Protein AF-A0A9P3JFX0-F1 (afdb_monomer)

pLDDT: mean 71.19, std 18.85, range [24.48, 93.88]

Foldseek 3Di:
DPQDDPDPDPVVRVVSVVV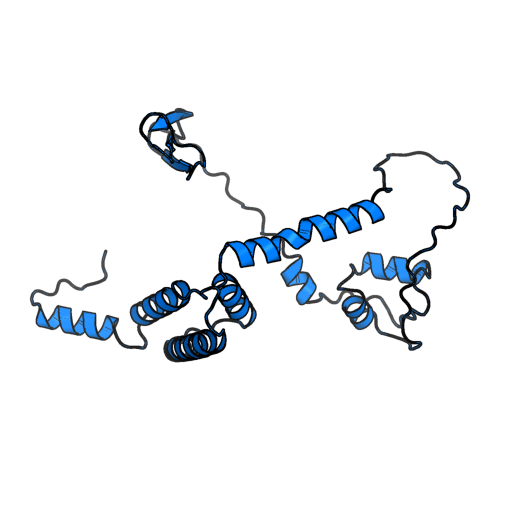CCPLLHPVVLVVLVVVLQPAADDPPDDCVVVVVVNVVSQVSNVVSVDHDDPVRSVVSSLSRYDPVVSVVVVVVCVVVVVVVCVVVVPDDDDDDDDDDDDDDDDPDPADADDQDADELVVVCVVVPNPDLVVVVVCVVVVVHHRHHYDDDRDPDDDPVCCVVVVDDPDDPDDPDQDPDWPPDKDKDKDDQAPDAPPVRDRIKIWIATRHVRDIDID

Radius of gyration: 28.67 Å; Cα contacts (8 Å, |Δi|>4): 188; chains: 1; bounding box: 58×72×71 Å

Sequence (234 aa):
MHLLPETDCGPKAWAVLKDLHAPTSVAASLMLDRELSMLRLSENEPVQPVLDKMRELYAKLAIAGITYPEQTKCLKMLSLLPEDVFRSMWHIPALIWESTKKELGAVKAGSGVQGECNAVSAAGVTVSARSGETDWETAHRRLGHVAMPLLQQLHKEEAVKGLKLSGQPNDTKCETCLLSKFTRFPFHGVAGKSKAALELVHMDLVGPFPVQGRKGERYFLTIVDDWSRLIGHA

Nearest PDB structures (foldseek):
  7nli-assembly1_B  TM=7.392E-01  e=3.424E-01  Saccharomyces cerevisiae

Mean predicted aligned error: 20.76 Å

Structure (mmCIF, N/CA/C/O backbone):
data_AF-A0A9P3JFX0-F1
#
_entry.id   AF-A0A9P3JFX0-F1
#
loop_
_atom_site.group_PDB
_atom_site.id
_atom_site.type_symbol
_atom_site.label_atom_id
_atom_site.label_alt_id
_atom_site.label_comp_id
_atom_site.label_asym_id
_atom_site.label_entity_id
_atom_site.label_seq_id
_atom_site.pdbx_PDB_ins_code
_atom_site.Cartn_x
_atom_site.Cartn_y
_atom_site.Cartn_z
_atom_site.occupancy
_atom_site.B_iso_or_equiv
_atom_site.auth_seq_id
_atom_site.auth_comp_id
_atom_site.auth_asym_id
_atom_site.auth_atom_id
_atom_site.pdbx_PDB_model_num
ATOM 1 N N . MET A 1 1 ? 22.401 -16.806 -14.602 1.00 36.22 1 MET A N 1
ATOM 2 C CA . MET A 1 1 ? 21.565 -17.914 -15.112 1.00 36.22 1 MET A CA 1
ATOM 3 C C . MET A 1 1 ? 22.315 -19.219 -14.822 1.00 36.22 1 ME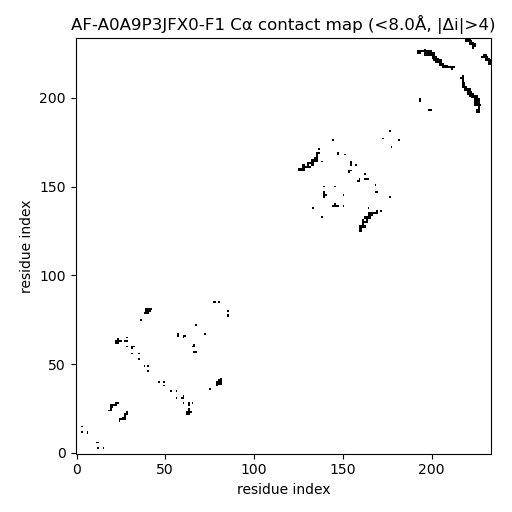T A C 1
ATOM 5 O O . MET A 1 1 ? 23.051 -19.684 -15.670 1.00 36.22 1 MET A O 1
ATOM 9 N N . HIS A 1 2 ? 22.236 -19.732 -13.587 1.00 44.25 2 HIS A N 1
ATOM 10 C CA . HIS A 1 2 ? 23.037 -20.874 -13.080 1.00 44.25 2 HIS A CA 1
ATOM 11 C C . HIS A 1 2 ? 22.155 -22.082 -12.689 1.00 44.25 2 HIS A C 1
ATOM 13 O O . HIS A 1 2 ? 22.498 -22.854 -11.804 1.00 44.25 2 HIS A O 1
ATOM 19 N N . LEU A 1 3 ? 20.972 -22.221 -13.295 1.00 48.62 3 LEU A N 1
ATOM 20 C CA . LEU A 1 3 ? 19.959 -23.187 -12.841 1.00 48.62 3 LEU A CA 1
ATOM 21 C C . LEU A 1 3 ? 20.065 -24.580 -13.476 1.00 48.62 3 LEU A C 1
ATOM 23 O O . LEU A 1 3 ? 19.304 -25.463 -13.096 1.00 48.62 3 LEU A O 1
ATOM 27 N N . LEU A 1 4 ? 20.988 -24.799 -14.413 1.00 54.19 4 LEU A N 1
ATOM 28 C CA . LEU A 1 4 ? 21.229 -26.120 -14.988 1.00 54.19 4 LEU A CA 1
ATOM 29 C C . LEU A 1 4 ? 22.708 -26.471 -14.806 1.00 54.19 4 LEU A C 1
ATOM 31 O O . LEU A 1 4 ? 23.551 -25.674 -15.224 1.00 54.19 4 LEU A O 1
ATOM 35 N N . PRO A 1 5 ? 23.044 -27.617 -14.181 1.00 55.06 5 PRO A N 1
ATOM 36 C CA . PRO A 1 5 ? 24.404 -28.127 -14.252 1.00 55.06 5 PRO A CA 1
ATOM 37 C C . PRO A 1 5 ? 24.759 -28.335 -15.727 1.00 55.06 5 PRO A C 1
ATOM 39 O O . PRO A 1 5 ? 23.899 -28.759 -16.507 1.00 55.06 5 PRO A O 1
ATOM 42 N N . GLU A 1 6 ? 25.999 -28.015 -16.105 1.00 55.78 6 GLU A N 1
ATOM 43 C CA . GLU A 1 6 ? 26.548 -28.323 -17.429 1.00 55.78 6 GLU A CA 1
ATOM 44 C C . GLU A 1 6 ? 26.356 -29.824 -17.669 1.00 55.78 6 GLU A C 1
ATOM 46 O O . GLU A 1 6 ? 27.010 -30.673 -17.066 1.00 55.78 6 GLU A O 1
ATOM 51 N N . THR A 1 7 ? 25.317 -30.161 -18.429 1.00 57.94 7 THR A N 1
ATOM 52 C CA . THR A 1 7 ? 24.880 -31.534 -18.651 1.00 57.94 7 THR A CA 1
ATOM 53 C C . THR A 1 7 ? 24.994 -31.801 -20.135 1.00 57.94 7 THR A C 1
ATOM 55 O O . THR A 1 7 ? 24.173 -31.356 -20.931 1.00 57.94 7 THR A O 1
ATOM 58 N N . ASP A 1 8 ? 26.018 -32.567 -20.500 1.00 56.56 8 ASP A N 1
ATOM 59 C CA . ASP A 1 8 ? 26.409 -32.838 -21.890 1.00 56.56 8 ASP A CA 1
ATOM 60 C C . ASP A 1 8 ? 25.420 -33.734 -22.663 1.00 56.56 8 ASP A C 1
ATOM 62 O O . ASP A 1 8 ? 25.699 -34.158 -23.784 1.00 56.56 8 ASP A O 1
ATOM 66 N N . CYS A 1 9 ? 24.253 -34.069 -22.091 1.00 61.56 9 CYS A N 1
ATOM 67 C CA . CYS A 1 9 ? 23.238 -34.846 -22.796 1.00 61.56 9 CYS A CA 1
ATOM 68 C C . CYS A 1 9 ? 21.791 -34.452 -22.451 1.00 61.56 9 CYS A C 1
ATOM 70 O O . CYS A 1 9 ? 21.386 -34.360 -21.288 1.00 61.56 9 CYS A O 1
ATOM 72 N N . GLY A 1 10 ? 20.979 -34.290 -23.503 1.00 66.25 10 GLY A N 1
ATOM 73 C CA . GLY A 1 10 ? 19.565 -33.900 -23.428 1.00 66.25 10 GLY A CA 1
ATOM 74 C C . GLY A 1 10 ? 18.683 -34.734 -22.479 1.00 66.25 10 GLY A C 1
ATOM 75 O O . GLY A 1 10 ? 17.855 -34.143 -21.787 1.00 66.25 10 GLY A O 1
ATOM 76 N N . PRO A 1 11 ? 18.859 -36.067 -22.350 1.00 72.06 11 PRO A N 1
ATOM 77 C CA . PRO A 1 11 ? 18.055 -36.869 -21.424 1.00 72.06 11 PRO A CA 1
ATOM 78 C C . PRO A 1 11 ? 18.258 -36.509 -19.944 1.00 72.06 11 PRO A C 1
ATOM 80 O O . PRO A 1 11 ? 17.301 -36.542 -19.172 1.00 72.06 11 PRO A O 1
ATOM 83 N N . LYS A 1 12 ? 19.480 -36.126 -19.538 1.00 66.25 12 LYS A N 1
ATOM 84 C CA . LYS A 1 12 ? 19.773 -35.695 -18.159 1.00 66.25 12 LYS A CA 1
ATOM 85 C C . LYS A 1 12 ? 19.199 -34.308 -17.877 1.00 66.25 12 LYS A C 1
ATOM 87 O O . LYS A 1 12 ? 18.612 -34.105 -16.818 1.00 66.25 12 LYS A O 1
ATOM 92 N N . ALA A 1 13 ? 19.288 -33.393 -18.843 1.00 64.38 13 ALA A N 1
ATOM 93 C CA . ALA A 1 13 ? 18.644 -32.085 -18.748 1.00 64.38 13 ALA A CA 1
ATOM 94 C C . ALA A 1 13 ? 17.114 -32.218 -18.625 1.00 64.38 13 ALA A C 1
ATOM 96 O O . ALA A 1 13 ? 16.499 -31.531 -17.813 1.00 64.38 13 ALA A O 1
ATOM 97 N N . TRP A 1 14 ? 16.498 -33.152 -19.360 1.00 63.53 14 TRP A N 1
ATOM 98 C CA . TRP A 1 14 ? 15.059 -33.414 -19.267 1.00 63.53 14 TRP A CA 1
ATOM 99 C C . TRP A 1 14 ? 14.636 -33.971 -17.904 1.00 63.53 14 TRP A C 1
ATOM 101 O O . TRP A 1 14 ? 13.597 -33.571 -17.389 1.00 63.53 14 TRP A O 1
ATOM 111 N N . ALA A 1 15 ? 15.443 -34.839 -17.285 1.00 67.38 15 ALA A N 1
ATOM 112 C CA . ALA A 1 15 ? 15.182 -35.333 -15.931 1.00 67.38 15 ALA A CA 1
ATOM 113 C C . ALA A 1 15 ? 15.215 -34.197 -14.891 1.00 67.38 15 ALA A C 1
ATOM 115 O O . ALA A 1 15 ? 14.272 -34.053 -14.118 1.00 67.38 15 ALA A O 1
ATOM 116 N N . VAL A 1 16 ? 16.225 -33.321 -14.953 1.00 64.75 16 VAL A N 1
ATOM 117 C CA . VAL A 1 16 ? 16.335 -32.140 -14.074 1.00 64.75 16 VAL A CA 1
ATOM 118 C C . V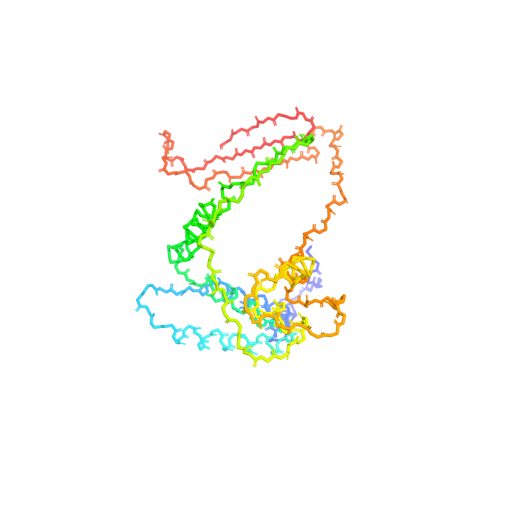AL A 1 16 ? 15.170 -31.168 -14.291 1.00 64.75 16 VAL A C 1
ATOM 120 O O . VAL A 1 16 ? 14.600 -30.652 -13.333 1.00 64.75 16 VAL A O 1
ATOM 123 N N . LEU A 1 17 ? 14.763 -30.939 -15.543 1.00 61.41 17 LEU A N 1
ATOM 124 C CA . LEU A 1 17 ? 13.604 -30.100 -15.865 1.00 61.41 17 LEU A CA 1
ATOM 125 C C . LEU A 1 17 ? 12.280 -30.708 -15.391 1.00 61.41 17 LEU A C 1
ATOM 127 O O . LEU A 1 17 ? 11.374 -29.964 -15.015 1.00 61.41 17 LEU A O 1
ATOM 131 N N . LYS A 1 18 ? 12.170 -32.039 -15.396 1.00 64.88 18 LYS A N 1
ATOM 132 C CA . LYS A 1 18 ? 11.002 -32.773 -14.901 1.00 64.88 18 LYS A CA 1
ATOM 133 C C . LYS A 1 18 ? 10.897 -32.692 -13.379 1.00 64.88 18 LYS A C 1
ATOM 135 O O . LYS A 1 18 ? 9.801 -32.462 -12.879 1.00 64.88 18 LYS A O 1
ATOM 140 N N . ASP A 1 19 ? 12.021 -32.766 -12.668 1.00 63.12 19 ASP A N 1
ATOM 141 C CA . ASP A 1 19 ? 12.085 -32.541 -11.218 1.00 63.12 19 ASP A CA 1
ATOM 142 C C . ASP A 1 19 ? 11.788 -31.073 -10.863 1.00 63.12 19 ASP A C 1
ATOM 144 O O . ASP A 1 19 ? 11.049 -30.787 -9.922 1.00 63.12 19 ASP A O 1
ATOM 148 N N . LEU A 1 20 ? 12.259 -30.125 -11.682 1.00 57.62 20 LEU A N 1
ATOM 149 C CA . LEU A 1 20 ? 11.892 -28.708 -11.586 1.00 57.62 20 LEU A CA 1
ATOM 150 C C . LEU A 1 20 ? 10.416 -28.437 -11.916 1.00 57.62 20 LEU A C 1
ATOM 152 O O . LEU A 1 20 ? 9.910 -27.400 -11.506 1.00 57.62 20 LEU A O 1
ATOM 156 N N . HIS A 1 21 ? 9.716 -29.330 -12.618 1.00 56.19 21 HIS A N 1
ATOM 157 C CA . HIS A 1 21 ? 8.271 -29.255 -12.891 1.00 56.19 21 HIS A CA 1
ATOM 158 C C . HIS A 1 21 ? 7.440 -30.187 -11.997 1.00 56.19 21 HIS A C 1
ATOM 160 O O . HIS A 1 21 ? 6.238 -30.343 -12.223 1.00 56.19 21 HIS A O 1
ATOM 166 N N . ALA A 1 22 ? 8.046 -30.802 -10.977 1.00 65.38 22 ALA A N 1
ATOM 167 C CA . ALA A 1 22 ? 7.298 -31.558 -9.987 1.00 65.38 22 ALA A CA 1
ATOM 168 C C . ALA A 1 22 ? 6.241 -30.650 -9.321 1.00 65.38 22 ALA A C 1
ATOM 170 O O . ALA A 1 22 ? 6.496 -29.464 -9.118 1.00 65.38 22 ALA A O 1
ATOM 171 N N . PRO A 1 23 ? 5.060 -31.171 -8.947 1.00 59.03 23 PRO A N 1
ATOM 172 C CA . PRO A 1 23 ? 3.954 -30.364 -8.412 1.00 59.03 23 PRO A CA 1
ATOM 173 C C . PRO A 1 23 ? 4.291 -29.604 -7.115 1.00 59.03 23 PRO A C 1
ATOM 175 O O . PRO A 1 23 ? 3.581 -28.675 -6.748 1.00 59.03 23 PRO A O 1
ATOM 178 N N . THR A 1 24 ? 5.378 -29.975 -6.437 1.00 61.50 24 THR A N 1
ATOM 179 C CA . THR A 1 24 ? 5.912 -29.324 -5.232 1.00 61.50 24 THR A CA 1
ATOM 180 C C . THR A 1 24 ? 7.039 -28.325 -5.518 1.00 61.50 24 THR A C 1
ATOM 182 O O . THR A 1 24 ? 7.624 -27.774 -4.587 1.00 61.50 24 THR A O 1
ATOM 185 N N . SER A 1 25 ? 7.391 -28.097 -6.784 1.00 68.69 25 SER A N 1
ATOM 186 C CA . SER A 1 25 ? 8.503 -27.229 -7.155 1.00 68.69 25 SER A CA 1
ATOM 187 C C . SER A 1 25 ? 8.130 -25.744 -7.116 1.00 68.69 25 SER A C 1
ATOM 189 O O . SER A 1 25 ? 6.975 -25.343 -7.286 1.00 68.69 25 SER A O 1
ATOM 191 N N . VAL A 1 26 ? 9.152 -24.895 -6.981 1.00 66.50 26 VAL A N 1
ATOM 192 C CA . VAL A 1 26 ? 9.007 -23.431 -7.059 1.00 66.50 26 VAL A CA 1
ATOM 193 C C . VAL A 1 26 ? 8.424 -22.996 -8.411 1.00 66.50 26 VAL A C 1
ATOM 195 O O . VAL A 1 26 ? 7.645 -22.048 -8.470 1.00 66.50 26 VAL A O 1
ATOM 198 N N . ALA A 1 27 ? 8.751 -23.703 -9.498 1.00 67.19 27 ALA A N 1
ATOM 199 C CA . ALA A 1 27 ? 8.217 -23.396 -10.822 1.00 67.19 27 ALA A CA 1
ATOM 200 C C . ALA A 1 27 ? 6.726 -23.750 -10.939 1.00 67.19 27 ALA A C 1
ATOM 202 O O . ALA A 1 27 ? 5.965 -22.966 -11.502 1.00 67.19 27 ALA A O 1
ATOM 203 N N . ALA A 1 28 ? 6.285 -24.878 -10.367 1.00 68.25 28 ALA A N 1
ATOM 204 C CA . ALA A 1 28 ? 4.872 -25.252 -10.330 1.00 68.25 28 ALA A CA 1
ATOM 205 C C . ALA A 1 28 ? 4.048 -24.230 -9.533 1.00 68.25 28 ALA A C 1
ATOM 207 O O . ALA A 1 28 ? 3.001 -23.782 -9.996 1.00 68.25 28 ALA A O 1
ATOM 208 N N . SER A 1 29 ? 4.569 -23.781 -8.390 1.00 72.75 29 SER A N 1
ATOM 209 C CA . SER A 1 29 ? 3.991 -22.682 -7.609 1.00 72.75 29 SER A CA 1
ATOM 210 C C . SER A 1 29 ? 3.843 -21.389 -8.426 1.00 72.75 29 SER A C 1
ATOM 212 O O . SER A 1 29 ? 2.763 -20.801 -8.467 1.00 72.75 29 SER A O 1
ATOM 214 N N . LEU A 1 30 ? 4.902 -20.969 -9.124 1.00 75.31 30 LEU A N 1
ATOM 215 C CA . LEU A 1 30 ? 4.896 -19.739 -9.914 1.00 75.31 30 LEU A CA 1
ATOM 216 C C . LEU A 1 30 ? 3.904 -19.813 -11.084 1.00 75.31 30 LEU A C 1
ATOM 218 O O . LEU A 1 30 ? 3.241 -18.827 -11.405 1.00 75.31 30 LEU A O 1
ATOM 222 N N . MET A 1 31 ? 3.762 -20.987 -11.699 1.00 76.88 31 MET A N 1
ATOM 223 C CA . MET A 1 31 ? 2.775 -21.213 -12.756 1.00 76.88 31 MET A CA 1
ATOM 224 C C . MET A 1 31 ? 1.341 -21.184 -12.215 1.00 76.88 31 MET A C 1
ATOM 226 O O . MET A 1 31 ? 0.477 -20.578 -12.847 1.00 76.88 31 MET A O 1
ATOM 230 N N . LEU A 1 32 ? 1.095 -21.755 -11.031 1.00 79.69 32 LEU A N 1
ATOM 231 C CA . LEU A 1 32 ? -0.205 -21.692 -10.355 1.00 79.69 32 LEU A CA 1
ATOM 232 C C . LEU A 1 32 ? -0.560 -20.259 -9.914 1.00 79.69 32 LEU A C 1
ATOM 234 O O . LEU A 1 32 ? -1.702 -19.840 -10.089 1.00 79.69 32 LEU A O 1
ATOM 238 N N . ASP A 1 33 ? 0.395 -19.475 -9.400 1.00 76.31 33 ASP A N 1
ATOM 239 C CA . ASP A 1 33 ? 0.166 -18.062 -9.044 1.00 76.31 33 ASP A CA 1
ATOM 240 C C . ASP A 1 33 ? -0.064 -17.187 -10.288 1.00 76.31 33 ASP A C 1
ATOM 242 O O . ASP A 1 33 ? -0.908 -16.282 -10.282 1.00 76.31 33 ASP A O 1
ATOM 246 N N . ARG A 1 34 ? 0.610 -17.497 -11.404 1.00 79.56 34 ARG A N 1
ATOM 247 C CA . ARG A 1 34 ? 0.331 -16.878 -12.705 1.00 79.56 34 ARG A CA 1
ATOM 248 C C . ARG A 1 34 ? -1.082 -17.207 -13.183 1.00 79.56 34 ARG A C 1
ATOM 250 O O . ARG A 1 34 ? -1.787 -16.298 -13.611 1.00 79.56 34 ARG A O 1
ATOM 257 N N . GLU A 1 35 ? -1.510 -18.464 -13.096 1.00 81.31 35 GLU A N 1
ATOM 258 C CA . GLU A 1 35 ? -2.866 -18.879 -13.475 1.00 81.31 35 GLU A CA 1
ATOM 259 C C . GLU A 1 35 ? -3.925 -18.176 -12.616 1.00 81.31 35 GLU A C 1
ATOM 261 O O . GLU A 1 35 ? -4.869 -17.596 -13.153 1.00 81.31 35 GLU A O 1
ATOM 266 N N . LEU A 1 36 ? -3.704 -18.107 -11.301 1.00 80.44 36 LEU A N 1
ATOM 267 C CA . LEU A 1 36 ? -4.545 -17.359 -10.366 1.00 80.44 36 LEU A CA 1
ATOM 268 C C . LEU A 1 36 ? -4.632 -15.866 -10.734 1.00 80.44 36 LEU A C 1
ATOM 270 O O . LEU A 1 36 ? -5.688 -15.255 -10.608 1.00 80.44 36 LEU A O 1
ATOM 274 N N . SER A 1 37 ? -3.529 -15.274 -11.197 1.00 74.19 37 SER A N 1
ATOM 275 C CA . SER A 1 37 ? -3.452 -13.855 -11.578 1.00 74.19 37 SER A CA 1
ATOM 276 C C . SER A 1 37 ? -4.079 -13.545 -12.938 1.00 74.19 37 SER A C 1
ATOM 278 O O . SER A 1 37 ? -4.416 -12.388 -13.196 1.00 74.19 37 SER A O 1
ATOM 280 N N . MET A 1 38 ? -4.229 -14.549 -13.804 1.00 76.25 38 MET A N 1
ATOM 281 C CA . MET A 1 38 ? -4.850 -14.421 -15.127 1.00 76.25 38 MET A CA 1
ATOM 282 C C . MET A 1 38 ? -6.362 -14.666 -15.107 1.00 76.25 38 MET A C 1
ATOM 284 O O . MET A 1 38 ? -7.028 -14.341 -16.087 1.00 76.25 38 MET A O 1
ATOM 288 N N . LEU A 1 39 ? -6.918 -15.201 -14.015 1.00 80.00 39 LEU A N 1
ATOM 289 C CA . LEU A 1 39 ? -8.367 -15.295 -13.854 1.00 80.00 39 LEU A CA 1
ATOM 290 C C . LEU A 1 39 ? -8.993 -13.896 -13.927 1.00 80.00 39 LEU A C 1
ATOM 292 O O . LEU A 1 39 ? -8.485 -12.933 -13.352 1.00 80.00 39 LEU A O 1
ATOM 296 N N . ARG A 1 40 ? -10.104 -13.779 -14.644 1.00 76.44 40 ARG A N 1
ATOM 297 C CA . ARG A 1 40 ? -10.924 -12.570 -14.723 1.00 76.44 40 ARG A CA 1
ATOM 298 C C . ARG A 1 40 ? -12.382 -12.992 -14.696 1.00 76.44 40 ARG A C 1
ATOM 300 O O . ARG A 1 40 ? -12.727 -14.015 -15.281 1.00 76.44 40 ARG A O 1
ATOM 307 N N . LEU A 1 41 ? -13.205 -12.226 -13.996 1.00 76.00 41 LEU A N 1
ATOM 308 C CA . LEU A 1 41 ? -14.654 -12.328 -14.070 1.00 76.00 41 LEU A CA 1
ATOM 309 C C . LEU A 1 41 ? -15.110 -11.520 -15.281 1.00 76.00 41 LEU A C 1
ATOM 311 O O . LEU A 1 41 ? -14.725 -10.361 -15.426 1.00 76.00 41 LEU A O 1
ATOM 315 N N . SER A 1 42 ? -15.906 -12.130 -16.152 1.00 70.06 42 SER A N 1
ATOM 316 C CA . SER A 1 42 ? -16.624 -11.392 -17.188 1.00 70.06 42 SER A CA 1
ATOM 317 C C . SER A 1 42 ? -17.949 -10.860 -16.628 1.00 70.06 42 SER A C 1
ATOM 319 O O . SER A 1 42 ? -18.495 -11.420 -15.679 1.00 70.06 42 SER A O 1
ATOM 321 N N . GLU A 1 43 ? -18.474 -9.773 -17.200 1.00 60.81 43 GLU A N 1
ATOM 322 C CA . GLU A 1 43 ? -19.688 -9.094 -16.706 1.00 60.81 43 GLU A CA 1
ATOM 323 C C . GLU A 1 43 ? -20.933 -9.999 -16.642 1.00 60.81 43 GLU A C 1
ATOM 325 O O . GLU A 1 43 ? -21.829 -9.751 -15.840 1.00 60.81 43 GLU A O 1
ATOM 330 N N . ASN A 1 44 ? -20.983 -11.058 -17.458 1.00 67.62 44 ASN A N 1
ATOM 331 C CA . ASN A 1 44 ? -22.169 -11.902 -17.636 1.00 67.62 44 ASN A CA 1
ATOM 332 C C . ASN A 1 44 ? -21.993 -13.351 -17.153 1.00 67.62 44 ASN A C 1
ATOM 334 O O . ASN A 1 44 ? -22.900 -14.166 -17.338 1.00 67.62 44 ASN A O 1
ATOM 338 N N . GLU A 1 45 ? -20.856 -13.705 -16.552 1.00 68.88 45 GLU A N 1
ATOM 339 C CA . GLU A 1 45 ? -20.651 -15.048 -16.006 1.00 68.88 45 GLU A CA 1
ATOM 340 C C . GLU A 1 45 ? -21.087 -15.142 -14.538 1.00 68.88 45 GLU A C 1
ATOM 342 O O . GLU A 1 45 ? -20.849 -14.226 -13.745 1.00 68.88 45 GLU A O 1
ATOM 347 N N . PRO A 1 46 ? -21.697 -16.270 -14.126 1.00 74.44 46 PRO A N 1
ATOM 348 C CA . PRO A 1 46 ? -21.927 -16.526 -12.715 1.00 74.44 46 PRO A CA 1
ATOM 349 C C . PRO A 1 46 ? -20.582 -16.570 -11.979 1.00 74.44 46 PRO A C 1
ATOM 351 O O . PRO A 1 46 ? -19.599 -17.118 -12.469 1.00 74.44 46 PRO A O 1
ATOM 354 N N . VAL A 1 47 ? -20.542 -16.021 -10.767 1.00 76.81 47 VAL A N 1
ATOM 355 C CA . VAL A 1 47 ? -19.306 -15.907 -9.970 1.00 76.81 47 VAL A CA 1
ATOM 356 C C . VAL A 1 47 ? -18.816 -17.275 -9.459 1.00 76.81 47 VAL A C 1
ATOM 358 O O . VAL A 1 47 ? -17.624 -17.482 -9.229 1.00 76.81 47 VAL A O 1
ATOM 361 N N . G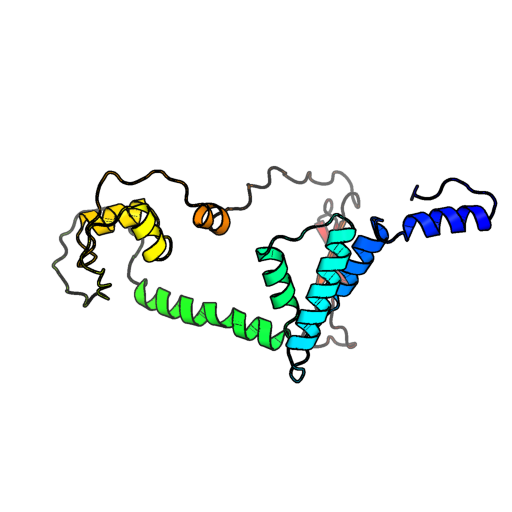LN A 1 48 ? -19.726 -18.240 -9.320 1.00 78.94 48 GLN A N 1
ATOM 362 C CA . GLN A 1 48 ? -19.470 -19.517 -8.648 1.00 78.94 48 GLN A CA 1
ATOM 363 C C . GLN A 1 48 ? -18.414 -20.415 -9.309 1.00 78.94 48 GLN A C 1
ATOM 365 O O . GLN A 1 48 ? -17.502 -20.841 -8.603 1.00 78.94 48 GLN A O 1
ATOM 370 N N . PRO A 1 49 ? -18.427 -20.626 -10.638 1.00 82.44 49 PRO A N 1
ATOM 371 C CA . PRO A 1 49 ? -17.366 -21.355 -11.335 1.00 82.44 49 PRO A CA 1
ATOM 372 C C . PRO A 1 49 ? -15.967 -20.761 -11.130 1.00 82.44 49 PRO A C 1
ATOM 374 O O . PRO A 1 49 ? -14.983 -21.494 -11.028 1.00 82.44 49 PRO A O 1
ATOM 377 N N . VAL A 1 50 ? -15.859 -19.432 -11.037 1.00 79.44 50 VAL A N 1
ATOM 378 C CA . VAL A 1 50 ? -14.574 -18.759 -10.801 1.00 79.44 50 VAL A CA 1
ATOM 379 C C . VAL A 1 50 ? -14.105 -18.979 -9.366 1.00 79.44 50 VAL A C 1
ATOM 381 O O . VAL A 1 50 ? -12.925 -19.251 -9.149 1.00 79.44 50 VAL A O 1
ATOM 384 N N . LEU A 1 51 ? -15.017 -18.942 -8.391 1.00 81.38 51 LEU A N 1
ATOM 385 C CA . LEU A 1 51 ? -14.700 -19.253 -6.994 1.00 81.38 51 LEU A CA 1
ATOM 386 C C . LEU A 1 51 ? -14.278 -20.712 -6.801 1.00 81.38 51 LEU A C 1
ATOM 388 O O . LEU A 1 51 ? -13.334 -20.976 -6.053 1.00 81.38 51 LEU A O 1
ATOM 392 N N . ASP A 1 52 ? -14.927 -21.648 -7.490 1.00 84.44 52 ASP A N 1
ATOM 393 C CA . ASP A 1 52 ? -14.555 -23.062 -7.455 1.00 84.44 52 ASP A CA 1
ATOM 394 C C . ASP A 1 52 ? -13.160 -23.274 -8.058 1.00 84.44 52 ASP A C 1
ATOM 396 O O . ASP A 1 52 ? -12.314 -23.933 -7.447 1.00 84.44 52 ASP A O 1
ATOM 400 N N . LYS A 1 53 ? -12.861 -22.610 -9.182 1.00 85.31 53 LYS A N 1
ATOM 401 C CA . LYS A 1 53 ? -11.532 -22.638 -9.807 1.00 85.31 53 LYS A CA 1
ATOM 402 C C . LYS A 1 53 ? -10.454 -21.991 -8.932 1.00 85.31 53 LYS A C 1
ATOM 404 O O . LYS A 1 53 ? -9.360 -22.535 -8.801 1.00 85.31 53 LYS A O 1
ATOM 409 N N . MET A 1 54 ? -10.750 -20.869 -8.272 1.00 83.81 54 MET A N 1
ATOM 410 C CA . MET A 1 54 ? -9.841 -20.272 -7.285 1.00 83.81 54 MET A CA 1
ATOM 411 C C . MET A 1 54 ? -9.575 -21.228 -6.120 1.00 83.81 54 MET A C 1
ATOM 413 O O . MET A 1 54 ? -8.429 -21.375 -5.698 1.00 83.81 54 MET A O 1
ATOM 417 N N . ARG A 1 55 ? -10.613 -21.887 -5.591 1.00 85.56 55 ARG A N 1
ATOM 418 C CA . ARG A 1 55 ? -10.484 -22.842 -4.482 1.00 85.56 55 ARG A CA 1
ATOM 419 C C . ARG A 1 55 ? -9.605 -24.027 -4.870 1.00 85.56 55 ARG A C 1
ATOM 421 O O . ARG A 1 55 ? -8.752 -24.424 -4.079 1.00 85.56 55 ARG A O 1
ATOM 428 N N . GLU A 1 56 ? -9.770 -24.543 -6.084 1.00 87.75 56 GLU A N 1
ATOM 429 C CA . GLU A 1 56 ? -8.932 -25.610 -6.633 1.00 87.75 56 GLU A CA 1
ATOM 430 C C . GLU A 1 56 ? -7.459 -25.180 -6.748 1.00 87.75 56 GLU A C 1
ATOM 432 O O . GLU A 1 56 ? -6.564 -25.901 -6.303 1.00 87.75 56 GLU A O 1
ATOM 437 N N . LEU A 1 57 ? -7.190 -23.982 -7.279 1.00 84.06 57 LEU A N 1
ATOM 438 C CA . LEU A 1 57 ? -5.828 -23.449 -7.397 1.00 84.06 57 LEU A CA 1
ATOM 439 C C . LEU A 1 57 ? -5.181 -23.204 -6.031 1.00 84.06 57 LEU A C 1
ATOM 441 O O . LEU A 1 57 ? -4.017 -23.551 -5.834 1.00 84.06 57 LEU A O 1
ATOM 445 N N . TYR A 1 58 ? -5.928 -22.678 -5.057 1.00 83.81 58 TYR A N 1
ATOM 446 C CA . TYR A 1 58 ? -5.427 -22.528 -3.691 1.00 83.81 58 TYR A CA 1
ATOM 447 C C . TYR A 1 58 ? -5.139 -23.874 -3.021 1.00 83.81 58 TYR A C 1
ATOM 449 O O . TYR A 1 58 ? -4.176 -23.966 -2.263 1.00 83.81 58 TYR A O 1
ATOM 457 N N . ALA A 1 59 ? -5.921 -24.920 -3.305 1.00 84.88 59 ALA A N 1
ATOM 458 C CA . ALA A 1 59 ? -5.633 -26.268 -2.821 1.00 84.88 59 ALA A CA 1
ATOM 459 C C . ALA A 1 59 ? -4.336 -26.823 -3.439 1.00 84.88 59 ALA A C 1
ATOM 461 O O . ALA A 1 59 ? -3.509 -27.386 -2.723 1.00 84.88 59 ALA A O 1
ATOM 462 N N . LYS A 1 60 ? -4.108 -26.596 -4.740 1.00 84.31 60 LYS A N 1
ATOM 463 C CA . LYS A 1 60 ? -2.858 -26.965 -5.430 1.00 84.31 60 LYS A CA 1
ATOM 464 C C . LYS A 1 60 ? -1.644 -26.210 -4.872 1.00 84.31 60 LYS A C 1
ATOM 466 O O . LYS A 1 60 ? -0.609 -26.821 -4.621 1.00 84.31 60 LYS A O 1
ATOM 471 N N . LEU A 1 61 ? -1.784 -24.912 -4.602 1.00 82.19 61 LEU A N 1
ATOM 472 C CA . LEU A 1 61 ? -0.741 -24.089 -3.974 1.00 82.19 61 LEU A CA 1
ATOM 473 C C . LEU A 1 61 ? -0.440 -24.526 -2.531 1.00 82.19 61 LEU A C 1
ATOM 475 O O . LEU A 1 61 ? 0.723 -24.554 -2.133 1.00 82.19 61 LEU A O 1
ATOM 479 N N . ALA A 1 62 ? -1.460 -24.943 -1.775 1.00 82.50 62 ALA A N 1
ATOM 480 C CA . ALA A 1 62 ? -1.283 -25.462 -0.420 1.00 82.50 62 ALA A CA 1
ATOM 481 C C . ALA A 1 62 ? -0.477 -26.773 -0.400 1.00 82.50 62 ALA A C 1
ATOM 483 O O . ALA A 1 62 ? 0.373 -26.950 0.470 1.00 82.50 62 ALA A O 1
ATOM 484 N N . ILE A 1 63 ? -0.683 -27.660 -1.383 1.00 80.25 63 ILE A N 1
ATOM 485 C CA . ILE A 1 63 ? 0.122 -28.884 -1.557 1.00 80.25 63 ILE A CA 1
ATOM 486 C C . ILE A 1 63 ? 1.581 -28.541 -1.902 1.00 80.25 63 ILE A C 1
ATOM 488 O O . ILE A 1 63 ? 2.495 -29.222 -1.444 1.00 80.25 63 ILE A O 1
ATOM 492 N N . ALA A 1 64 ? 1.813 -27.451 -2.640 1.00 75.00 64 ALA A N 1
ATOM 493 C CA . ALA A 1 64 ? 3.148 -26.918 -2.918 1.00 75.00 64 ALA A CA 1
ATOM 494 C C . ALA A 1 64 ? 3.784 -26.172 -1.720 1.00 75.00 64 ALA A C 1
ATOM 496 O O . ALA A 1 64 ? 4.856 -25.586 -1.859 1.00 75.00 64 ALA A O 1
ATOM 497 N N . GLY A 1 65 ? 3.143 -26.183 -0.544 1.00 74.62 65 GLY A N 1
ATOM 498 C CA . GLY A 1 65 ? 3.656 -25.570 0.684 1.00 74.62 65 GLY A CA 1
ATOM 499 C C . GLY A 1 65 ? 3.435 -24.059 0.785 1.00 74.62 65 GLY A C 1
ATOM 500 O O . GLY A 1 65 ? 3.999 -23.424 1.673 1.00 74.62 65 GLY A O 1
ATOM 501 N N . ILE A 1 66 ? 2.621 -23.470 -0.097 1.00 73.56 66 ILE A N 1
ATOM 502 C CA . ILE A 1 66 ? 2.350 -22.030 -0.116 1.00 73.56 66 ILE A CA 1
ATOM 503 C C . ILE A 1 66 ? 0.938 -21.771 0.377 1.00 73.56 66 ILE A C 1
ATOM 505 O O . ILE A 1 66 ? -0.054 -22.153 -0.245 1.00 73.56 66 ILE A O 1
ATOM 509 N N . THR A 1 67 ? 0.847 -21.072 1.501 1.00 77.94 67 THR A N 1
ATOM 510 C CA . THR A 1 67 ? -0.423 -20.683 2.102 1.00 77.94 67 THR A CA 1
ATOM 511 C C . THR A 1 67 ? -0.638 -19.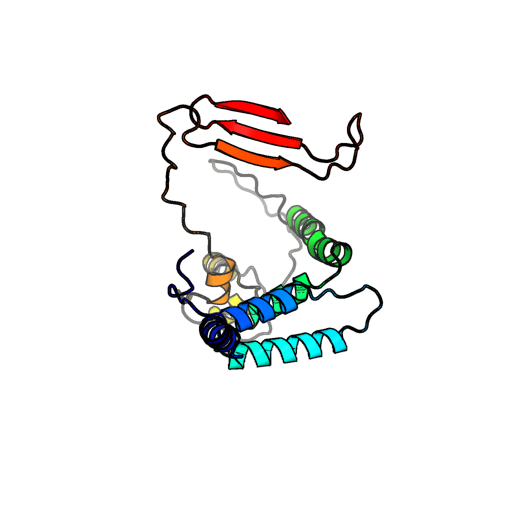180 1.964 1.00 77.94 67 THR A C 1
ATOM 513 O O . THR A 1 67 ? 0.243 -18.368 2.232 1.00 77.94 67 THR A O 1
ATOM 516 N N . TYR A 1 68 ? -1.838 -18.803 1.524 1.00 76.50 68 TYR A N 1
ATOM 517 C CA . TYR A 1 68 ? -2.243 -17.404 1.417 1.00 76.50 68 TYR A CA 1
ATOM 518 C C . TYR A 1 68 ? -3.144 -17.041 2.606 1.00 76.50 68 TYR A C 1
ATOM 520 O O . TYR A 1 68 ? -4.129 -17.758 2.840 1.00 76.50 68 TYR A O 1
ATOM 528 N N . PRO A 1 69 ? -2.863 -15.939 3.325 1.00 78.94 69 PRO A N 1
ATOM 529 C CA . PRO A 1 69 ? -3.775 -15.379 4.317 1.00 78.94 69 PRO A CA 1
ATOM 530 C C . PRO A 1 69 ? -5.140 -15.054 3.704 1.00 78.94 69 PRO A C 1
ATOM 532 O O . PRO A 1 69 ? -5.243 -14.729 2.517 1.00 78.94 69 PRO A O 1
ATOM 535 N N . GLU A 1 70 ? -6.198 -15.113 4.511 1.00 74.00 70 GLU A N 1
ATOM 536 C CA . GLU A 1 70 ? -7.573 -14.869 4.057 1.00 74.00 70 GLU A CA 1
ATOM 537 C C . GLU A 1 70 ? -7.732 -13.477 3.428 1.00 74.00 70 GLU A C 1
ATOM 539 O O . GLU A 1 70 ? -8.331 -13.336 2.363 1.00 74.00 70 GLU A O 1
ATOM 544 N N . GLN A 1 71 ? -7.072 -12.466 3.997 1.00 70.12 71 GLN A N 1
ATOM 545 C CA . GLN A 1 71 ? -7.063 -11.099 3.478 1.00 70.12 71 GLN A CA 1
ATOM 546 C C . GLN A 1 71 ? -6.473 -11.031 2.061 1.00 70.12 71 GLN A C 1
ATOM 548 O O . GLN A 1 71 ? -6.996 -10.326 1.199 1.00 70.12 71 GLN A O 1
ATOM 553 N N . THR A 1 72 ? -5.413 -11.797 1.783 1.00 71.81 72 THR A N 1
ATOM 554 C CA . THR A 1 72 ? -4.782 -11.849 0.457 1.00 71.81 72 THR A CA 1
ATOM 555 C C . THR A 1 72 ? -5.674 -12.552 -0.563 1.00 71.81 72 THR A C 1
ATOM 557 O O . THR A 1 72 ? -5.718 -12.134 -1.719 1.00 71.81 72 THR A O 1
ATOM 560 N N . LYS A 1 73 ? -6.432 -13.575 -0.146 1.00 78.19 73 LYS A N 1
ATOM 561 C CA . LYS A 1 73 ? -7.431 -14.236 -1.003 1.00 78.19 73 LYS A CA 1
ATOM 562 C C . LYS A 1 73 ? -8.554 -13.272 -1.388 1.00 78.19 73 LYS A C 1
ATOM 564 O O . LYS A 1 73 ? -8.907 -13.195 -2.562 1.00 78.19 73 LYS A O 1
ATOM 569 N N . CYS A 1 74 ? -9.042 -12.477 -0.433 1.00 74.69 74 CYS A N 1
ATOM 570 C CA . CYS A 1 74 ? -10.050 -11.442 -0.677 1.00 74.69 74 CYS A CA 1
ATOM 571 C C . CYS A 1 74 ? -9.545 -10.354 -1.634 1.00 74.69 74 CYS A C 1
ATOM 573 O O . CYS A 1 74 ? -10.242 -9.994 -2.579 1.00 74.69 74 CYS A O 1
ATOM 575 N N . LEU A 1 75 ? -8.316 -9.865 -1.443 1.00 69.12 75 LEU A N 1
ATOM 576 C CA . LEU A 1 75 ? -7.706 -8.891 -2.355 1.00 69.12 75 LEU A CA 1
ATOM 577 C C . LEU A 1 75 ? -7.535 -9.454 -3.769 1.00 69.12 75 LEU A C 1
ATOM 579 O O . LEU A 1 75 ? -7.813 -8.760 -4.747 1.00 69.12 75 LEU A O 1
ATOM 583 N N . LYS A 1 76 ? -7.128 -10.723 -3.889 1.00 74.31 76 LYS A N 1
ATOM 584 C CA . LYS A 1 76 ? -7.014 -11.384 -5.191 1.00 74.31 76 LYS A CA 1
ATOM 585 C C . LYS A 1 76 ? -8.382 -11.513 -5.860 1.00 74.31 76 LYS A C 1
ATOM 587 O O . LYS A 1 76 ? -8.481 -11.220 -7.041 1.00 74.31 76 LYS A O 1
ATOM 592 N N . MET A 1 77 ? -9.431 -11.850 -5.109 1.00 75.12 77 MET A N 1
ATOM 593 C CA . MET A 1 77 ? -10.811 -11.903 -5.602 1.00 75.12 77 MET A CA 1
ATOM 594 C C . MET A 1 77 ? -11.297 -10.540 -6.115 1.00 75.12 77 MET A C 1
ATOM 596 O O . MET A 1 77 ? -11.877 -10.468 -7.192 1.00 75.12 77 MET A O 1
ATOM 600 N N . LEU A 1 78 ? -11.000 -9.451 -5.400 1.00 71.12 78 LEU A N 1
ATOM 601 C CA . LEU A 1 78 ? -11.321 -8.094 -5.857 1.00 71.12 78 LEU A CA 1
ATOM 602 C C . LEU A 1 78 ? -10.585 -7.729 -7.154 1.00 71.12 78 LEU A C 1
ATOM 604 O O . LEU A 1 78 ? -11.165 -7.073 -8.011 1.00 71.12 78 LEU A O 1
ATOM 608 N N . SER A 1 79 ? -9.347 -8.204 -7.332 1.00 68.75 79 SER A N 1
ATOM 609 C CA . SER A 1 79 ? -8.583 -8.005 -8.574 1.00 68.75 79 SER A CA 1
ATOM 610 C C . SER A 1 79 ? -9.106 -8.799 -9.780 1.00 68.75 79 SER A C 1
ATOM 612 O O . SER A 1 79 ? -8.639 -8.578 -10.896 1.00 68.75 79 SER A O 1
ATOM 614 N N . LEU A 1 80 ? -10.057 -9.721 -9.573 1.00 70.94 80 LEU A N 1
ATOM 615 C CA . LEU A 1 80 ? -10.705 -10.464 -10.659 1.00 70.94 80 LEU A CA 1
ATOM 616 C C . LEU A 1 80 ? -11.851 -9.691 -11.309 1.00 70.94 80 LEU A C 1
ATOM 618 O O . LEU A 1 80 ? -12.268 -10.075 -12.400 1.00 70.94 80 LEU A O 1
ATOM 622 N N . LEU A 1 81 ? -12.386 -8.665 -10.641 1.00 70.44 81 LEU A N 1
ATOM 623 C CA . LEU A 1 81 ? -13.517 -7.898 -11.148 1.00 70.44 81 LEU A CA 1
ATOM 624 C C . LEU A 1 81 ? -13.128 -7.112 -12.413 1.00 70.44 81 LEU A C 1
ATOM 626 O O . LEU A 1 81 ? -11.979 -6.671 -12.522 1.00 70.44 81 LEU A O 1
ATOM 630 N N . PRO A 1 82 ? -14.079 -6.900 -13.341 1.00 72.38 82 PRO A N 1
ATOM 631 C CA . PRO A 1 82 ? -13.914 -5.952 -14.437 1.00 72.38 82 PRO A CA 1
ATOM 632 C C . PRO A 1 82 ? -13.425 -4.589 -13.924 1.00 72.38 82 PRO A C 1
ATOM 634 O O . PRO A 1 82 ? -13.827 -4.140 -12.846 1.00 72.38 82 PRO A O 1
ATOM 637 N N . GLU A 1 83 ? -12.511 -3.942 -14.652 1.00 63.50 83 GLU A N 1
ATOM 638 C CA . GLU A 1 83 ? -11.824 -2.736 -14.165 1.00 63.50 83 GLU A CA 1
ATOM 639 C C . GLU A 1 83 ? -12.787 -1.552 -13.956 1.00 63.50 83 GLU A C 1
ATOM 641 O O . GLU A 1 83 ? -12.579 -0.717 -13.078 1.00 63.50 83 GLU A O 1
ATOM 646 N N . ASP A 1 84 ? -13.879 -1.512 -14.709 1.00 62.69 84 ASP A N 1
ATOM 647 C CA . ASP A 1 84 ? -15.017 -0.603 -14.577 1.00 62.69 84 ASP A CA 1
ATOM 648 C C . ASP A 1 84 ? -15.820 -0.845 -13.282 1.00 62.69 84 ASP A C 1
ATOM 650 O O . ASP A 1 84 ? -16.115 0.104 -12.544 1.00 62.69 84 ASP A O 1
ATOM 654 N N . VAL A 1 85 ? -16.094 -2.105 -12.928 1.00 64.25 85 VAL A N 1
ATOM 655 C CA . VAL A 1 85 ? -16.754 -2.482 -11.665 1.00 64.25 85 VAL A CA 1
ATOM 656 C C . VAL A 1 85 ? -15.827 -2.217 -10.477 1.00 64.25 85 VAL A C 1
ATOM 658 O O . VAL A 1 85 ? -16.235 -1.640 -9.469 1.00 64.25 85 VAL A O 1
ATOM 661 N N . PHE A 1 86 ? -14.550 -2.571 -10.607 1.00 62.75 86 PHE A N 1
ATOM 662 C CA . PHE A 1 86 ? -13.536 -2.310 -9.590 1.00 62.75 86 PHE A CA 1
ATOM 663 C C . PHE A 1 86 ? -13.375 -0.803 -9.333 1.00 62.75 86 PHE A C 1
ATOM 665 O O . PHE A 1 86 ? -13.398 -0.369 -8.178 1.00 62.75 86 PHE A O 1
ATOM 672 N N . ARG A 1 87 ? -13.292 0.017 -10.392 1.00 58.03 87 ARG A N 1
ATOM 673 C CA . ARG A 1 87 ? -13.228 1.483 -10.279 1.00 58.03 87 ARG A CA 1
ATOM 674 C C . ARG A 1 87 ? -14.499 2.068 -9.686 1.00 58.03 87 ARG A C 1
ATOM 676 O O . ARG A 1 87 ? -14.395 2.909 -8.803 1.00 58.03 87 ARG A O 1
ATOM 683 N N . SER A 1 88 ? -15.685 1.649 -10.125 1.00 62.53 88 SER A N 1
ATOM 684 C CA . SER A 1 88 ? -16.950 2.181 -9.594 1.00 62.53 88 SER A CA 1
ATOM 685 C C . SER A 1 88 ? -17.137 1.865 -8.106 1.00 62.53 88 SER A C 1
ATOM 687 O O . SER A 1 88 ? -17.533 2.746 -7.343 1.00 62.53 88 SER A O 1
ATOM 689 N N . MET A 1 89 ? -16.736 0.671 -7.660 1.00 56.88 89 MET A N 1
ATOM 690 C CA . MET A 1 89 ? -16.721 0.293 -6.244 1.00 56.88 89 MET A CA 1
ATOM 691 C C . MET A 1 89 ? -15.748 1.153 -5.417 1.00 56.88 89 MET A C 1
ATOM 693 O O . MET A 1 89 ? -16.055 1.519 -4.283 1.00 56.88 89 MET A O 1
ATOM 697 N N . TRP A 1 90 ? -14.614 1.551 -6.003 1.00 49.31 90 TRP A N 1
ATOM 698 C CA . TRP A 1 90 ? -13.614 2.436 -5.390 1.00 49.31 90 TRP A CA 1
ATOM 699 C C . TRP A 1 90 ? -13.796 3.935 -5.683 1.00 49.31 90 TRP A C 1
ATOM 701 O O . TRP A 1 90 ? -12.990 4.732 -5.208 1.00 49.31 90 TRP A O 1
ATOM 711 N N . HIS A 1 91 ? -14.841 4.347 -6.411 1.00 47.88 91 HIS A N 1
ATOM 712 C CA . HIS A 1 91 ? -15.236 5.754 -6.601 1.00 47.88 91 HIS A CA 1
ATOM 713 C C . HIS A 1 91 ? -16.223 6.247 -5.525 1.00 47.88 91 HIS A C 1
ATOM 715 O O . HIS A 1 91 ? -16.423 7.452 -5.366 1.00 47.88 91 HIS A O 1
ATOM 721 N N . ILE A 1 92 ? -16.758 5.340 -4.704 1.00 45.84 92 ILE A N 1
ATOM 722 C CA . ILE A 1 92 ? -17.564 5.650 -3.512 1.00 45.84 92 ILE A CA 1
ATOM 723 C C . ILE A 1 92 ? -16.803 6.432 -2.399 1.00 45.84 92 ILE A C 1
ATOM 725 O O . ILE A 1 92 ? -17.454 7.198 -1.682 1.00 45.84 92 ILE A O 1
ATOM 729 N N . PRO A 1 93 ? -15.458 6.378 -2.243 1.00 46.66 93 PRO A N 1
ATOM 730 C CA . PRO A 1 93 ? -14.739 7.183 -1.260 1.00 46.66 93 PRO A CA 1
ATOM 731 C C . PRO A 1 93 ? -14.903 8.683 -1.472 1.00 46.66 93 PRO A C 1
ATOM 733 O O . PRO A 1 93 ? -14.907 9.393 -0.482 1.00 46.66 93 PRO A O 1
ATOM 736 N N . ALA A 1 94 ? -15.078 9.182 -2.702 1.00 40.44 94 ALA A N 1
ATOM 737 C CA . ALA A 1 94 ? -15.236 10.620 -2.928 1.00 40.44 94 ALA A CA 1
ATOM 738 C C . ALA A 1 94 ? -16.547 11.152 -2.325 1.00 40.44 94 ALA A C 1
ATOM 740 O O . ALA A 1 94 ? -16.526 12.167 -1.639 1.00 40.44 94 ALA A O 1
ATOM 741 N N . LEU A 1 95 ? -17.655 10.415 -2.468 1.00 39.59 95 LEU A N 1
ATOM 742 C CA . LEU A 1 95 ? -18.966 10.807 -1.932 1.00 39.59 95 LEU A CA 1
ATOM 743 C C . LEU A 1 95 ? -19.079 10.602 -0.413 1.00 39.59 95 LEU A C 1
ATOM 745 O O . LEU A 1 95 ? -19.698 11.421 0.270 1.00 39.59 95 LEU A O 1
ATOM 749 N N . ILE A 1 96 ? -18.451 9.556 0.139 1.00 43.06 96 ILE A N 1
ATOM 750 C CA . ILE A 1 96 ? -18.366 9.357 1.598 1.00 43.06 96 ILE A CA 1
ATOM 751 C C . ILE A 1 96 ? -17.418 10.395 2.225 1.00 43.06 96 ILE A C 1
ATOM 753 O O . ILE A 1 96 ? -17.732 10.962 3.274 1.00 43.06 96 ILE A O 1
ATOM 757 N N . TRP A 1 97 ? -16.295 10.703 1.567 1.00 31.94 97 TRP A N 1
ATOM 758 C CA . TRP A 1 97 ? -15.334 11.729 1.985 1.00 31.94 97 TRP A CA 1
ATOM 759 C C . TRP A 1 97 ? -15.908 13.146 1.884 1.00 31.94 97 TRP A C 1
ATOM 761 O O . TRP A 1 97 ? -15.706 13.941 2.791 1.00 31.94 97 TRP A O 1
ATOM 771 N N . GLU A 1 98 ? -16.673 13.489 0.846 1.00 35.72 98 GLU A N 1
ATOM 772 C CA . GLU A 1 98 ? -17.337 14.798 0.747 1.00 35.72 98 GLU A CA 1
ATOM 773 C C . GLU A 1 98 ? -18.491 14.954 1.732 1.00 35.72 98 GLU A C 1
ATOM 775 O O . GLU A 1 98 ? -18.646 16.034 2.299 1.00 35.72 98 GLU A O 1
ATOM 780 N N . SER A 1 99 ? -19.238 13.884 2.011 1.00 36.97 99 SER A N 1
ATOM 781 C CA . SER A 1 99 ? -20.272 13.897 3.054 1.00 36.97 99 SER A CA 1
ATOM 782 C C . SER A 1 99 ? -19.655 14.105 4.442 1.00 36.97 99 SER A C 1
ATOM 784 O O . SER A 1 99 ? -20.099 14.976 5.185 1.00 36.97 99 SER A O 1
ATOM 786 N N . THR A 1 100 ? -18.546 13.421 4.750 1.00 36.12 100 THR A N 1
ATOM 787 C CA . THR A 1 100 ? -17.796 13.625 6.005 1.00 36.12 100 THR A CA 1
ATOM 788 C C . THR A 1 100 ? -17.058 14.966 6.058 1.00 36.12 100 THR A C 1
ATOM 790 O O . THR A 1 100 ? -16.956 15.559 7.125 1.00 36.12 100 THR A O 1
ATOM 793 N N . LYS A 1 101 ? -16.601 15.523 4.930 1.00 31.98 101 LYS A N 1
ATOM 794 C CA . LYS A 1 101 ? -15.981 16.861 4.854 1.00 31.98 101 LYS A CA 1
ATOM 795 C C . LYS A 1 101 ? -17.002 17.990 5.019 1.00 31.98 101 LYS A C 1
ATOM 797 O O . LYS A 1 101 ? -16.651 19.043 5.547 1.00 31.98 101 LYS A O 1
ATOM 802 N N . LYS A 1 102 ? -18.258 17.774 4.613 1.00 40.28 102 LYS A N 1
ATOM 803 C CA . LYS A 1 102 ? -19.380 18.687 4.890 1.00 40.28 102 LYS A CA 1
ATOM 804 C C . LYS A 1 102 ? -19.763 18.680 6.373 1.00 40.28 102 LYS A C 1
ATOM 806 O O . LYS A 1 102 ? -20.156 19.720 6.887 1.00 40.28 102 LYS A O 1
ATOM 811 N N . GLU A 1 103 ? -19.580 17.550 7.058 1.00 40.22 103 GLU A N 1
ATOM 812 C CA . GLU A 1 103 ? -19.786 17.415 8.509 1.00 40.22 103 GLU A CA 1
ATOM 813 C C . GLU A 1 103 ? -18.570 17.856 9.352 1.00 40.22 103 GLU A C 1
ATOM 815 O O . GLU A 1 103 ? -18.741 18.340 10.467 1.00 40.22 103 GLU A O 1
ATOM 820 N N . LEU A 1 104 ? -17.345 17.773 8.819 1.00 37.22 104 LEU A N 1
ATOM 821 C CA . LEU A 1 104 ? -16.096 18.179 9.494 1.00 37.22 104 LEU A CA 1
ATOM 822 C C . LEU A 1 104 ? -15.614 19.595 9.123 1.00 37.22 104 LEU A C 1
ATOM 824 O O . LEU A 1 104 ? -14.604 20.078 9.642 1.00 37.22 104 LEU A O 1
ATOM 828 N N . GLY A 1 105 ? -16.323 20.281 8.227 1.00 33.56 105 GLY A N 1
ATOM 829 C CA . GLY A 1 105 ? -15.988 21.608 7.714 1.00 33.56 105 GLY A CA 1
ATOM 830 C C . GLY A 1 105 ? -16.263 22.755 8.690 1.00 33.56 105 GLY A C 1
ATOM 831 O O . GLY A 1 105 ? -16.947 23.701 8.320 1.00 33.56 105 GLY A O 1
ATOM 832 N N . ALA A 1 106 ? -15.739 22.698 9.918 1.00 35.84 106 ALA A N 1
ATOM 833 C CA . ALA A 1 106 ? -15.752 23.835 10.847 1.00 35.84 106 ALA A CA 1
ATOM 834 C C . ALA A 1 106 ? -14.602 23.857 11.875 1.00 35.84 106 ALA A C 1
ATOM 836 O O . ALA A 1 106 ? -14.690 24.590 12.855 1.00 35.84 106 ALA A O 1
ATOM 837 N N . VAL A 1 107 ? -13.499 23.128 11.675 1.00 32.34 107 VAL A N 1
ATOM 838 C CA . VAL A 1 107 ? -12.309 23.295 12.532 1.00 32.34 107 VAL A CA 1
ATOM 839 C C . VAL A 1 107 ? -11.239 24.050 11.754 1.00 32.34 107 VAL A C 1
ATOM 841 O O . VAL A 1 107 ? -10.410 23.469 11.055 1.00 32.34 107 VAL A O 1
ATO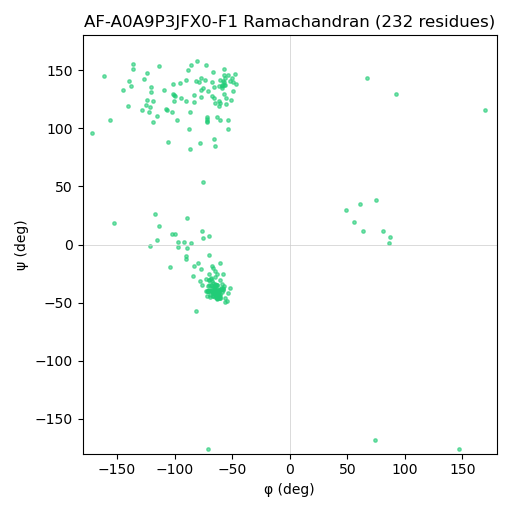M 844 N N . LYS A 1 108 ? -11.285 25.384 11.837 1.00 32.97 108 LYS A N 1
ATOM 845 C CA . LYS A 1 108 ? -10.167 26.222 11.396 1.00 32.97 108 LYS A CA 1
ATOM 846 C C . LYS A 1 108 ? -8.982 25.987 12.328 1.00 32.97 108 LYS A C 1
ATOM 848 O O . LYS A 1 108 ? -9.098 26.134 13.540 1.00 32.97 108 LYS A O 1
ATOM 853 N N . ALA A 1 109 ? -7.833 25.684 11.732 1.00 34.81 109 ALA A N 1
ATOM 854 C CA . ALA A 1 109 ? -6.543 25.859 12.375 1.00 34.81 109 ALA A CA 1
ATOM 855 C C . ALA A 1 109 ? -6.362 27.351 12.705 1.00 34.81 109 ALA A C 1
ATOM 857 O O . ALA A 1 109 ? -6.437 28.197 11.813 1.00 34.81 109 ALA A O 1
ATOM 858 N N . GLY A 1 110 ? -6.164 27.667 13.982 1.00 28.27 110 GLY A N 1
ATOM 859 C CA . GLY A 1 110 ? -5.990 29.032 14.459 1.00 28.27 110 GLY A CA 1
ATOM 860 C C . GLY A 1 110 ? -5.233 29.054 15.777 1.00 28.27 110 GLY A C 1
ATOM 861 O O . GLY A 1 110 ? -5.748 28.666 16.817 1.00 28.27 110 GLY A O 1
ATOM 862 N N . SER A 1 111 ? -3.985 29.490 15.691 1.00 30.22 111 SER A N 1
ATOM 863 C CA . SER A 1 111 ? -3.125 29.934 16.780 1.00 30.22 111 SER A CA 1
ATOM 864 C C . SER A 1 111 ? -3.810 30.943 17.708 1.00 30.22 111 SER A C 1
ATOM 866 O O . SER A 1 111 ? -4.287 31.956 17.214 1.00 30.22 111 SER A O 1
ATOM 868 N N . GLY A 1 112 ? -3.714 30.720 19.022 1.00 33.16 112 GLY A N 1
ATOM 869 C CA . GLY A 1 112 ? -3.655 31.764 20.052 1.00 33.16 112 GLY A CA 1
ATOM 870 C C . GLY A 1 112 ? -4.889 32.650 20.304 1.00 33.16 112 GLY A C 1
ATOM 871 O O . GLY A 1 112 ? -5.521 33.171 19.399 1.00 33.16 112 GLY A O 1
ATOM 872 N N . VAL A 1 113 ? -5.056 32.961 21.593 1.00 27.08 113 VAL A N 1
ATOM 873 C CA . VAL A 1 113 ? -5.828 34.071 22.187 1.00 27.08 113 VAL A CA 1
ATOM 874 C C . VAL A 1 113 ? -7.290 33.778 22.560 1.00 27.08 113 VAL A C 1
ATOM 876 O O . VAL A 1 113 ? -8.088 33.237 21.805 1.00 27.08 113 VAL A O 1
ATOM 879 N N . GLN A 1 114 ? -7.566 34.153 23.813 1.00 35.12 114 GLN A N 1
ATOM 880 C CA . GLN A 1 114 ? -8.813 34.120 24.571 1.00 35.12 114 GLN A CA 1
ATOM 881 C C . GLN A 1 114 ? -10.020 34.692 23.815 1.00 35.12 114 GLN A C 1
ATOM 883 O O . GLN A 1 114 ? -9.905 35.694 23.115 1.00 35.12 114 GLN A O 1
ATOM 888 N N . GLY A 1 115 ? -11.198 34.128 24.077 1.00 25.80 115 GLY A N 1
ATOM 889 C CA . GLY A 1 115 ? -12.475 34.729 23.707 1.00 25.80 115 GLY A CA 1
ATOM 890 C C . GLY A 1 115 ? -13.622 33.750 23.908 1.00 25.80 115 GLY A C 1
ATOM 891 O O . GLY A 1 115 ? -13.658 32.701 23.273 1.00 25.80 115 GLY A O 1
ATOM 892 N N . GLU A 1 116 ? -14.525 34.084 24.826 1.00 37.56 116 GLU A N 1
ATOM 893 C CA . GLU A 1 116 ? -15.780 33.382 25.093 1.00 37.56 116 GLU A CA 1
ATOM 894 C C . GLU A 1 116 ? -16.539 33.060 23.797 1.00 37.56 116 GLU A C 1
ATOM 896 O O . GLU A 1 116 ? -16.660 33.903 22.907 1.00 37.56 116 GLU A O 1
ATOM 901 N N . CYS A 1 117 ? -17.108 31.857 23.702 1.00 24.48 117 CYS A N 1
ATOM 902 C CA . CYS A 1 117 ? -18.106 31.554 22.684 1.00 24.48 117 CYS A CA 1
ATOM 903 C C . CYS A 1 117 ? -19.351 30.943 23.330 1.00 24.48 117 CYS A C 1
ATOM 905 O O . CYS A 1 117 ? -19.328 29.875 23.939 1.00 24.48 117 CYS A O 1
ATOM 907 N N . ASN A 1 118 ? -20.440 31.698 23.194 1.00 29.77 118 ASN A N 1
ATOM 908 C CA . ASN A 1 118 ? -21.792 31.300 23.533 1.00 29.77 118 ASN A CA 1
ATOM 909 C C . ASN A 1 118 ? -22.196 30.023 22.796 1.00 29.77 118 ASN A C 1
ATOM 911 O O . ASN A 1 118 ? -21.878 29.822 21.622 1.00 29.77 118 ASN A O 1
ATOM 915 N N . ALA A 1 119 ?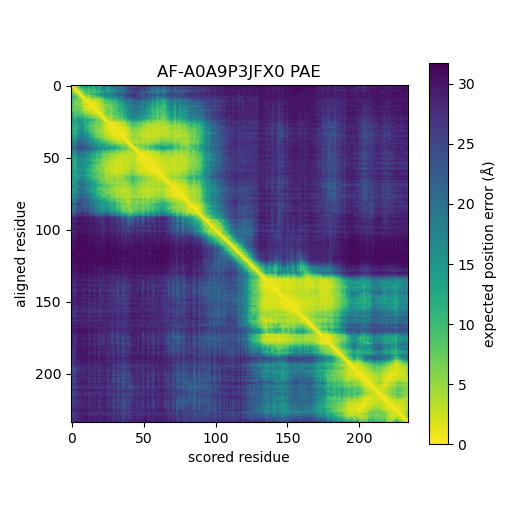 -22.962 29.208 23.515 1.00 36.50 119 ALA A N 1
ATOM 916 C CA . ALA A 1 119 ? -23.600 28.004 23.027 1.00 36.50 119 ALA A CA 1
ATOM 917 C C . ALA A 1 119 ? -24.389 28.270 21.736 1.00 36.50 119 ALA A C 1
ATOM 919 O O . ALA A 1 119 ? -25.311 29.085 21.711 1.00 36.50 119 ALA A O 1
ATOM 920 N N . VAL A 1 120 ? -24.073 27.514 20.686 1.00 29.16 120 VAL A N 1
ATOM 921 C CA . VAL A 1 120 ? -24.995 27.280 19.576 1.00 29.16 120 VAL A CA 1
ATOM 922 C C . VAL A 1 120 ? -25.191 25.777 19.475 1.00 29.16 120 VAL A C 1
ATOM 924 O O . VAL A 1 120 ? -24.262 25.015 19.213 1.00 29.16 120 VAL A O 1
ATOM 927 N N . SER A 1 121 ? -26.422 25.361 19.759 1.00 39.09 121 SER A N 1
ATOM 928 C CA . SER A 1 121 ? -26.896 23.987 19.711 1.00 39.09 121 SER A CA 1
ATOM 929 C C . SER A 1 121 ? -26.753 23.412 18.301 1.00 39.09 121 SER A C 1
ATOM 931 O O . SER A 1 121 ? -27.537 23.738 17.408 1.00 39.09 121 SER A O 1
ATOM 933 N N . ALA A 1 122 ? -25.788 22.519 18.108 1.00 34.12 122 ALA A N 1
ATOM 934 C CA . ALA A 1 122 ? -25.812 21.583 16.997 1.00 34.12 122 ALA A CA 1
ATOM 935 C C . ALA A 1 122 ? -26.694 20.398 17.407 1.00 34.12 122 ALA A C 1
ATOM 937 O O . ALA A 1 122 ? -26.443 19.753 18.427 1.00 34.12 122 ALA A O 1
ATOM 938 N N . ALA A 1 123 ? -27.741 20.116 16.632 1.00 36.50 123 ALA A N 1
ATOM 939 C CA . ALA A 1 123 ? -28.478 18.863 16.730 1.00 36.50 123 ALA A CA 1
ATOM 940 C C . ALA A 1 123 ? -27.531 17.721 16.318 1.00 36.50 123 ALA A C 1
ATOM 942 O O . ALA A 1 123 ? -27.446 17.353 15.150 1.00 36.50 123 ALA A O 1
ATOM 943 N N . GLY A 1 124 ? -26.738 17.241 17.278 1.00 37.03 124 GLY A N 1
ATOM 944 C CA . GLY A 1 124 ? -25.749 16.192 17.081 1.00 37.03 124 GLY A CA 1
ATOM 945 C C . GLY A 1 124 ? -26.415 14.854 16.784 1.00 37.03 124 GLY A C 1
ATOM 946 O O . GLY A 1 124 ? -27.417 14.490 17.407 1.00 37.03 124 GLY A O 1
ATOM 947 N N . VAL A 1 125 ? -25.834 14.107 15.846 1.00 34.06 125 VAL A N 1
ATOM 948 C CA . VAL A 1 125 ? -26.116 12.683 15.648 1.00 34.06 125 VAL A CA 1
ATOM 949 C C . VAL A 1 125 ? -25.903 11.984 16.992 1.00 34.06 125 VAL A C 1
ATOM 951 O O . VAL A 1 125 ? -24.781 11.850 17.474 1.00 34.06 125 VAL A O 1
ATOM 954 N N . THR A 1 126 ? -26.994 11.583 17.641 1.00 40.78 126 THR A N 1
ATOM 955 C CA . THR A 1 126 ? -26.934 10.889 18.928 1.00 40.78 126 THR A CA 1
ATOM 956 C C . THR A 1 126 ? -26.802 9.397 18.664 1.00 40.78 126 THR A C 1
ATOM 958 O O . THR A 1 126 ? -27.773 8.708 18.365 1.00 40.78 126 THR A O 1
ATOM 961 N N . VAL A 1 127 ? -25.578 8.880 18.758 1.00 49.53 127 VAL A N 1
ATOM 962 C CA . VAL A 1 127 ? -25.347 7.432 18.759 1.00 49.53 127 VAL A CA 1
ATOM 963 C C . VAL A 1 127 ? -25.827 6.898 20.110 1.00 49.53 127 VAL A C 1
ATOM 965 O O . VAL A 1 127 ? -25.245 7.208 21.146 1.00 49.53 127 VAL A O 1
ATOM 968 N N . SER A 1 128 ? -26.932 6.150 20.119 1.00 49.25 128 SER A N 1
ATOM 969 C CA . SER A 1 128 ? -27.486 5.558 21.340 1.00 49.25 128 SER A CA 1
ATOM 970 C C . SER A 1 128 ? -26.831 4.203 21.607 1.00 49.25 128 SER A C 1
ATOM 972 O O . SER A 1 128 ? -27.006 3.254 20.840 1.00 49.25 128 SER A O 1
ATOM 974 N N . ALA A 1 129 ? -26.066 4.104 22.694 1.00 55.59 129 ALA A N 1
ATOM 975 C CA . ALA A 1 129 ? -25.555 2.824 23.175 1.00 55.59 129 ALA A CA 1
ATOM 976 C C . ALA A 1 129 ? -26.633 2.096 24.000 1.00 55.59 129 ALA A C 1
ATOM 978 O O . ALA A 1 129 ? -27.362 2.718 24.775 1.00 55.59 129 ALA A O 1
ATOM 979 N N . ARG A 1 130 ? -26.736 0.763 23.857 1.00 55.62 130 ARG A N 1
ATOM 980 C CA . ARG A 1 130 ? -27.581 -0.062 24.741 1.00 55.62 130 ARG A CA 1
ATOM 981 C C . ARG A 1 130 ? -27.112 0.110 26.188 1.00 55.62 130 ARG A C 1
ATOM 983 O O . ARG A 1 130 ? -25.916 0.050 26.452 1.00 55.62 130 ARG A O 1
ATOM 990 N N . SER A 1 131 ? -28.060 0.294 27.106 1.00 54.25 131 SER A N 1
ATOM 991 C CA . SER A 1 131 ? -27.826 0.538 28.531 1.00 54.25 131 SER A CA 1
ATOM 992 C C . SER A 1 131 ? -27.186 -0.674 29.215 1.00 54.25 131 SER A C 1
ATOM 994 O O . SER A 1 131 ? -27.875 -1.569 29.699 1.00 54.25 131 SER A O 1
ATOM 996 N N . GLY A 1 132 ? -25.862 -0.701 29.238 1.00 65.50 132 GLY A N 1
ATOM 997 C CA . GLY A 1 132 ? -25.043 -1.657 29.967 1.00 65.50 132 GLY A CA 1
ATOM 998 C C . GLY A 1 132 ? -23.646 -1.075 30.116 1.00 65.50 132 GLY A C 1
ATOM 999 O O . GLY A 1 132 ? -23.185 -0.345 29.243 1.00 65.50 132 GLY A O 1
ATOM 1000 N N . GLU A 1 133 ? -23.004 -1.343 31.243 1.00 76.38 133 GLU A N 1
ATOM 1001 C CA . GLU A 1 133 ? -21.607 -0.984 31.453 1.00 76.38 133 GLU A CA 1
ATOM 1002 C C . GLU A 1 133 ? -20.738 -1.800 30.478 1.00 76.38 133 GLU A C 1
ATOM 1004 O O . GLU A 1 133 ? -20.896 -3.018 30.378 1.00 76.38 133 GLU A O 1
ATOM 1009 N N . THR A 1 134 ? -19.890 -1.136 29.690 1.00 83.69 134 THR A N 1
ATOM 1010 C CA . THR A 1 134 ? -19.048 -1.781 28.666 1.00 83.69 134 THR A CA 1
ATOM 1011 C C . THR A 1 134 ? -17.576 -1.470 28.882 1.00 83.69 134 THR A C 1
ATOM 1013 O O . THR A 1 134 ? -17.225 -0.378 29.315 1.00 83.69 134 THR A O 1
ATOM 1016 N N . ASP A 1 135 ? -16.704 -2.406 28.531 1.00 89.38 135 ASP A N 1
ATOM 1017 C CA . ASP A 1 135 ? -15.260 -2.209 28.558 1.00 89.38 135 ASP A CA 1
ATOM 1018 C C . ASP A 1 135 ? -14.781 -1.287 27.424 1.00 89.38 135 ASP A C 1
ATOM 1020 O O . ASP A 1 135 ? -15.394 -1.177 26.353 1.00 89.38 135 ASP A O 1
ATOM 1024 N N . TRP A 1 136 ? -13.640 -0.640 27.660 1.00 90.56 136 TRP A N 1
ATOM 1025 C CA . TRP A 1 136 ? -13.010 0.290 26.723 1.00 90.56 136 TRP A CA 1
ATOM 1026 C C . TRP A 1 136 ? -12.694 -0.342 25.363 1.00 90.56 136 TRP A C 1
ATOM 1028 O O . TRP A 1 136 ? -12.855 0.308 24.329 1.00 90.56 136 TRP A O 1
ATOM 1038 N N . GLU A 1 137 ? -12.278 -1.609 25.335 1.00 88.88 137 GLU A N 1
ATOM 1039 C CA . GLU A 1 137 ? -11.928 -2.298 24.092 1.00 88.88 137 GLU A CA 1
ATOM 1040 C C . GLU A 1 137 ? -13.167 -2.615 23.243 1.00 88.88 137 GLU A C 1
ATOM 1042 O O . GLU A 1 137 ? -13.182 -2.350 22.036 1.00 88.88 137 GLU A O 1
ATOM 1047 N N . THR A 1 138 ? -14.242 -3.106 23.857 1.00 88.62 138 THR A N 1
ATOM 1048 C CA . THR A 1 138 ? -15.518 -3.308 23.160 1.00 88.62 138 THR A CA 1
ATOM 1049 C C . THR A 1 138 ? -16.091 -1.997 22.641 1.00 88.62 138 THR A C 1
ATOM 1051 O O . THR A 1 138 ? -16.571 -1.956 21.506 1.00 88.62 138 THR A O 1
ATOM 1054 N N . ALA A 1 139 ? -16.033 -0.915 23.421 1.00 89.44 139 ALA A N 1
ATOM 1055 C CA . ALA A 1 139 ? -16.491 0.398 22.974 1.00 89.44 139 ALA A CA 1
ATOM 1056 C C . ALA A 1 139 ? -15.664 0.919 21.790 1.00 89.44 139 ALA A C 1
ATOM 1058 O O . ALA A 1 139 ? -16.235 1.354 20.791 1.00 89.44 139 ALA A O 1
ATOM 1059 N N . HIS A 1 140 ? -14.337 0.779 21.850 1.00 90.44 140 HIS A N 1
ATOM 1060 C CA . HIS A 1 140 ? -13.435 1.089 20.744 1.00 90.44 140 HIS A CA 1
ATOM 1061 C C . HIS A 1 140 ? -13.816 0.342 19.460 1.00 90.44 140 HIS A C 1
ATOM 1063 O O . HIS A 1 140 ? -13.950 0.971 18.411 1.00 90.44 140 HIS A O 1
ATOM 1069 N N . ARG A 1 141 ? -14.051 -0.976 19.529 1.00 88.69 141 ARG A N 1
ATOM 1070 C CA . ARG A 1 141 ? -14.450 -1.785 18.361 1.00 88.69 141 ARG A CA 1
ATOM 1071 C C . ARG A 1 141 ? -15.841 -1.404 17.840 1.00 88.69 141 ARG A C 1
ATOM 1073 O O . ARG A 1 141 ? -16.017 -1.240 16.637 1.00 88.69 141 ARG A O 1
ATOM 1080 N N . ARG A 1 142 ? -16.828 -1.222 18.727 1.00 88.75 142 ARG A N 1
ATOM 1081 C CA . ARG A 1 142 ? -18.219 -0.885 18.356 1.00 88.75 142 ARG A CA 1
ATOM 1082 C C . ARG A 1 142 ? -18.362 0.505 17.742 1.00 88.75 142 ARG A C 1
ATOM 1084 O O . ARG A 1 142 ? -19.214 0.690 16.882 1.00 88.75 142 ARG A O 1
ATOM 1091 N N . LEU A 1 143 ? -17.528 1.456 18.153 1.00 87.12 143 LEU A N 1
ATOM 1092 C CA . LEU A 1 143 ? -17.491 2.818 17.614 1.00 87.12 143 LEU A CA 1
ATOM 1093 C C . LEU A 1 143 ? -16.545 2.949 16.407 1.00 87.12 143 LEU A C 1
ATOM 1095 O O . LEU A 1 143 ? -16.060 4.037 16.112 1.00 87.12 143 LEU A O 1
ATOM 1099 N N . GLY A 1 144 ? -16.260 1.843 15.711 1.00 88.62 144 GLY A N 1
ATOM 1100 C CA . GLY A 1 144 ? -15.495 1.864 14.464 1.00 88.62 144 GLY A CA 1
ATOM 1101 C C . GLY A 1 144 ? -13.999 2.095 14.660 1.00 88.62 144 GLY A C 1
ATOM 1102 O O . GLY A 1 144 ? -13.376 2.796 13.869 1.00 88.62 144 GLY A O 1
ATOM 1103 N N . HIS A 1 145 ? -13.410 1.516 15.708 1.00 90.50 145 HIS A N 1
ATOM 1104 C CA . HIS A 1 145 ? -11.978 1.621 16.003 1.00 90.50 145 HIS A CA 1
ATOM 1105 C C . HIS A 1 145 ? -11.492 3.062 16.246 1.00 90.50 145 HIS A C 1
ATOM 1107 O O . HIS A 1 145 ? -10.356 3.435 15.917 1.00 90.50 145 HIS A O 1
ATOM 1113 N N . VAL A 1 146 ? -12.355 3.875 16.862 1.00 88.69 146 VAL A N 1
ATOM 1114 C CA . VAL A 1 146 ? -12.054 5.246 17.286 1.00 88.69 146 VAL A CA 1
ATOM 1115 C C . VAL A 1 146 ? -10.769 5.298 18.124 1.00 88.69 146 VAL A C 1
ATOM 1117 O O . VAL A 1 146 ? -10.498 4.406 18.925 1.00 88.69 146 VAL A O 1
ATOM 1120 N N . ALA A 1 147 ? -9.930 6.320 17.940 1.00 87.62 147 ALA A N 1
ATOM 1121 C CA . ALA A 1 147 ? -8.686 6.432 18.704 1.00 87.62 147 ALA A CA 1
ATOM 1122 C C . ALA A 1 147 ? -8.968 6.476 20.219 1.00 87.62 147 ALA A C 1
ATOM 1124 O O . ALA A 1 147 ? -9.871 7.193 20.644 1.00 87.62 147 ALA A O 1
ATOM 1125 N N . MET A 1 148 ? -8.181 5.756 21.032 1.00 89.19 148 MET A N 1
ATOM 1126 C CA . MET A 1 148 ? -8.382 5.717 22.492 1.00 89.19 148 MET A CA 1
ATOM 1127 C C . MET A 1 148 ? -8.425 7.106 23.150 1.00 89.19 148 MET A C 1
ATOM 1129 O O . MET A 1 148 ? -9.335 7.330 23.944 1.00 89.19 148 MET A O 1
ATOM 1133 N N . PRO A 1 149 ? -7.561 8.078 22.785 1.00 88.75 149 PRO A N 1
ATOM 1134 C CA . PRO A 1 149 ? -7.663 9.437 23.324 1.00 88.75 149 PRO A CA 1
ATOM 1135 C C . PRO A 1 149 ? -9.000 10.123 23.009 1.00 88.75 149 PRO A C 1
ATOM 1137 O O . PRO A 1 149 ? -9.559 10.819 23.851 1.00 88.75 149 PRO A O 1
ATOM 1140 N N . LEU A 1 150 ? -9.551 9.888 21.814 1.00 88.12 150 LEU A N 1
ATOM 1141 C CA . LEU A 1 150 ? -10.855 10.427 21.433 1.00 88.12 150 LEU A CA 1
ATOM 1142 C C . LEU A 1 150 ? -11.984 9.725 22.198 1.00 88.12 150 LEU A C 1
ATOM 1144 O O . LEU A 1 150 ? -12.898 10.388 22.671 1.00 88.12 150 LEU A O 1
ATOM 1148 N N . LEU A 1 151 ? -11.908 8.406 22.395 1.00 89.25 151 LEU A N 1
ATOM 1149 C CA . LEU A 1 151 ? -12.884 7.676 23.213 1.00 89.25 151 LEU A CA 1
ATOM 1150 C C . LEU A 1 151 ? -12.891 8.160 24.672 1.00 89.25 151 LEU A C 1
ATOM 1152 O O . LEU A 1 151 ? -13.957 8.299 25.267 1.00 89.25 151 LEU A O 1
ATOM 1156 N N . GLN A 1 152 ? -11.714 8.460 25.230 1.00 89.56 152 GLN A N 1
ATOM 1157 C CA . GLN A 1 152 ? -11.578 9.050 26.564 1.00 89.56 152 GLN A CA 1
ATOM 1158 C C . GLN A 1 152 ? -12.235 10.427 26.642 1.00 89.56 152 GLN A C 1
ATOM 1160 O O . GLN A 1 152 ? -12.960 10.705 27.596 1.00 89.56 152 GLN A O 1
ATOM 1165 N N . GLN A 1 153 ? -12.015 11.273 25.634 1.00 89.50 153 GLN A N 1
ATOM 1166 C CA . GLN A 1 153 ? -12.644 12.587 25.559 1.00 89.50 153 GLN A CA 1
ATOM 1167 C C . GLN A 1 153 ? -14.171 12.472 25.455 1.00 89.50 153 GLN A C 1
ATOM 1169 O O . GLN A 1 153 ? -14.878 13.104 26.233 1.00 89.50 153 GLN A O 1
ATOM 1174 N N . LEU A 1 154 ? -14.678 11.602 24.575 1.00 88.69 154 LEU A N 1
ATOM 1175 C CA . LEU A 1 154 ? -16.115 11.362 24.405 1.00 88.69 154 LEU A CA 1
ATOM 1176 C C . LEU A 1 154 ? -16.784 10.867 25.693 1.00 88.69 154 LEU A C 1
ATOM 1178 O O . LEU A 1 154 ? -17.915 11.252 25.983 1.00 88.69 154 LEU A O 1
ATOM 1182 N N . HIS A 1 155 ? -16.092 10.022 26.459 1.00 88.00 155 HIS A N 1
ATOM 1183 C CA . HIS A 1 155 ? -16.570 9.561 27.758 1.00 88.00 155 HIS A CA 1
ATOM 1184 C C . HIS A 1 155 ? -16.558 10.686 28.802 1.00 88.00 155 HIS A C 1
ATOM 1186 O O . HIS A 1 155 ? -17.548 10.872 29.502 1.00 88.00 155 HIS A O 1
ATOM 1192 N N . LYS A 1 156 ? -15.474 11.472 28.872 1.00 88.19 156 LYS A N 1
ATOM 1193 C CA . LYS A 1 156 ? -15.326 12.594 29.812 1.00 88.19 156 LYS A CA 1
ATOM 1194 C C . LYS A 1 156 ? -16.349 13.708 29.576 1.00 88.19 156 LYS A C 1
ATOM 1196 O O . LYS A 1 156 ? -16.822 14.309 30.532 1.00 88.19 156 LYS A O 1
ATOM 1201 N N . GLU A 1 157 ? -16.648 14.005 28.318 1.00 88.88 157 GLU A N 1
ATOM 1202 C CA . GLU A 1 157 ? -17.584 15.063 27.921 1.00 88.88 157 GLU A CA 1
ATOM 1203 C C . GLU A 1 157 ? -19.043 14.585 27.886 1.00 88.88 157 GLU A C 1
ATOM 1205 O O . GLU A 1 157 ? -19.923 15.354 27.510 1.00 88.88 157 GLU A O 1
ATOM 1210 N N . GLU A 1 158 ? -19.307 13.317 28.233 1.00 84.75 158 GLU A N 1
ATOM 1211 C CA . GLU A 1 158 ? -20.627 12.677 28.121 1.00 84.75 158 GLU A CA 1
ATOM 1212 C C . GLU A 1 158 ? -21.283 12.881 26.737 1.00 84.75 158 GLU A C 1
ATOM 1214 O O . GLU A 1 158 ? -22.507 12.898 26.587 1.00 84.75 158 GLU A O 1
ATOM 1219 N N . ALA A 1 159 ? -20.458 13.006 25.691 1.00 85.00 159 ALA A N 1
ATOM 1220 C CA . ALA A 1 159 ? -20.896 13.362 24.342 1.00 85.00 159 ALA A CA 1
ATOM 1221 C C . ALA A 1 159 ? -21.746 12.259 23.681 1.00 85.00 159 ALA A C 1
ATOM 1223 O O . ALA A 1 159 ? -22.479 12.511 22.722 1.00 85.00 159 ALA A O 1
ATOM 1224 N N . VAL A 1 160 ? -21.670 11.027 24.198 1.00 82.94 160 VAL A N 1
ATOM 1225 C CA . VAL A 1 160 ? -22.415 9.862 23.708 1.00 82.94 160 VAL A CA 1
ATOM 1226 C C . VAL A 1 160 ? -23.399 9.387 24.776 1.00 82.94 160 VAL A C 1
ATOM 1228 O O . VAL A 1 160 ? -23.020 8.821 25.803 1.00 82.94 160 VAL A O 1
ATOM 1231 N N . LYS A 1 161 ? -24.698 9.566 24.512 1.00 82.25 161 LYS A N 1
ATOM 1232 C CA . LYS A 1 161 ? -25.763 9.134 25.426 1.00 82.25 161 LYS A CA 1
ATOM 1233 C C . LYS A 1 161 ? -25.733 7.615 25.628 1.00 82.25 161 LYS A C 1
ATOM 1235 O O . LYS A 1 161 ? -25.866 6.841 24.681 1.00 82.25 161 LYS A O 1
ATOM 1240 N N . GLY A 1 162 ? -25.628 7.199 26.890 1.00 80.69 162 GLY A N 1
ATOM 1241 C CA . GLY A 1 162 ? -25.631 5.788 27.286 1.00 80.69 162 GLY A CA 1
ATOM 1242 C C . GLY A 1 162 ? -24.260 5.110 27.252 1.00 80.69 162 GLY A C 1
ATOM 1243 O O . GLY A 1 162 ? -24.179 3.928 27.580 1.00 80.69 162 GLY A O 1
ATOM 1244 N N . LEU A 1 163 ? -23.187 5.829 26.903 1.00 84.50 163 LEU A N 1
ATOM 1245 C CA . LEU A 1 163 ? -21.826 5.300 26.930 1.00 84.50 163 LEU A CA 1
ATOM 1246 C C . LEU A 1 163 ? -21.287 5.265 28.368 1.00 84.50 163 LEU A C 1
ATOM 1248 O O . LEU A 1 163 ? -20.645 6.203 28.838 1.00 84.50 163 LEU A O 1
ATOM 1252 N N . LYS A 1 164 ? -21.558 4.164 29.072 1.00 86.31 164 LYS A N 1
ATOM 1253 C CA . LYS A 1 164 ? -20.998 3.885 30.399 1.00 86.31 164 LYS A CA 1
ATOM 1254 C C . LYS A 1 164 ? -19.796 2.960 30.253 1.00 86.31 164 LYS A C 1
ATOM 1256 O O . LYS A 1 164 ? -19.965 1.782 29.939 1.00 86.31 164 LYS A O 1
ATOM 1261 N N . LEU A 1 165 ? -18.601 3.509 30.453 1.00 86.88 165 LEU A N 1
ATOM 1262 C CA . LEU A 1 165 ? -17.351 2.754 30.420 1.00 86.88 165 LEU A CA 1
ATOM 1263 C C . LEU A 1 165 ? -16.872 2.465 31.837 1.00 86.88 165 LEU A C 1
ATOM 1265 O O . LEU A 1 165 ? -16.934 3.342 32.696 1.00 86.88 165 LEU A O 1
ATOM 1269 N N . SER A 1 166 ? -16.397 1.245 32.062 1.00 82.19 166 SER A N 1
ATOM 1270 C CA . SER A 1 166 ? -15.847 0.813 33.345 1.00 82.19 166 SER A CA 1
ATOM 1271 C C . SER A 1 166 ? -14.361 0.522 33.270 1.00 82.19 166 SER A C 1
ATOM 1273 O O . SER A 1 166 ? -13.818 0.176 32.219 1.00 82.19 166 SER A O 1
ATOM 1275 N N . GLY A 1 167 ? -13.694 0.669 34.413 1.00 81.19 167 GLY A N 1
ATOM 1276 C CA . GLY A 1 167 ? -12.254 0.475 34.519 1.00 81.19 167 GLY A CA 1
ATOM 1277 C C . GLY A 1 167 ? -11.441 1.617 33.909 1.00 81.19 167 GLY A C 1
ATOM 1278 O O . GLY A 1 167 ? -11.949 2.700 33.618 1.00 81.19 167 GLY A O 1
ATOM 1279 N N . GLN A 1 168 ? -10.143 1.372 33.755 1.00 79.12 168 GLN A N 1
ATOM 1280 C CA . GLN A 1 168 ? -9.211 2.336 33.180 1.00 79.12 168 GLN A CA 1
ATOM 1281 C C . GLN A 1 168 ? -9.160 2.189 31.655 1.00 79.12 168 GLN A C 1
ATOM 1283 O O . GLN A 1 168 ? -9.336 1.078 31.150 1.00 79.12 168 GLN A O 1
ATOM 1288 N N . PRO A 1 169 ? -8.893 3.278 30.916 1.00 79.06 169 PRO A N 1
ATOM 1289 C CA . PRO A 1 169 ? -8.623 3.183 29.494 1.00 79.06 169 PRO A CA 1
ATOM 1290 C C . PRO A 1 169 ? -7.475 2.209 29.240 1.00 79.06 169 PRO A C 1
ATOM 1292 O O . PRO A 1 169 ? -6.393 2.348 29.809 1.00 79.06 169 PRO A O 1
ATOM 1295 N N . ASN A 1 170 ? -7.716 1.219 28.388 1.00 72.19 170 ASN A N 1
ATOM 1296 C CA . ASN A 1 170 ? -6.692 0.242 28.061 1.00 72.19 170 ASN A CA 1
ATOM 1297 C C . ASN A 1 170 ? -5.673 0.833 27.073 1.00 72.19 170 ASN A C 1
ATOM 1299 O O . ASN A 1 170 ? -6.046 1.319 26.006 1.00 72.19 170 ASN A O 1
ATOM 1303 N N . ASP A 1 171 ? -4.383 0.642 27.362 1.00 68.25 171 ASP A N 1
ATOM 1304 C CA . ASP A 1 171 ? -3.273 0.801 26.401 1.00 68.25 171 ASP A CA 1
ATOM 1305 C C . ASP A 1 171 ? -3.164 -0.389 25.422 1.00 68.25 171 ASP A C 1
ATOM 1307 O O . ASP A 1 171 ? -2.176 -0.557 24.699 1.00 68.25 171 ASP A O 1
ATOM 1311 N N . THR A 1 172 ? -4.175 -1.261 25.392 1.00 68.56 172 THR A N 1
ATOM 1312 C CA . THR A 1 172 ? -4.192 -2.455 24.548 1.00 68.56 172 THR A CA 1
ATOM 1313 C C . THR A 1 172 ? -4.132 -2.062 23.080 1.00 68.56 172 THR A C 1
ATOM 1315 O O . THR A 1 172 ? -5.021 -1.391 22.547 1.00 68.56 172 THR A O 1
ATOM 1318 N N . LYS A 1 173 ? -3.082 -2.522 22.402 1.00 80.12 173 LYS A N 1
ATOM 1319 C CA . LYS A 1 173 ? -2.918 -2.330 20.966 1.00 80.12 173 LYS A CA 1
ATOM 1320 C C . LYS A 1 173 ? -3.921 -3.214 20.226 1.00 80.12 173 LYS A C 1
ATOM 1322 O O . LYS A 1 173 ? -3.737 -4.423 20.139 1.00 80.12 173 LYS A O 1
ATOM 1327 N N . CYS A 1 174 ? -4.972 -2.608 19.680 1.00 88.12 174 CYS A N 1
ATOM 1328 C CA . CYS A 1 174 ? -5.906 -3.311 18.807 1.00 88.12 174 CYS A CA 1
ATOM 1329 C C . CYS A 1 174 ? -5.191 -3.750 17.517 1.00 88.12 174 CYS A C 1
ATOM 1331 O O . CYS A 1 174 ? -4.688 -2.908 16.771 1.00 88.12 174 CYS A O 1
ATOM 1333 N N . GLU A 1 175 ? -5.178 -5.053 17.234 1.00 88.94 175 GLU A N 1
ATO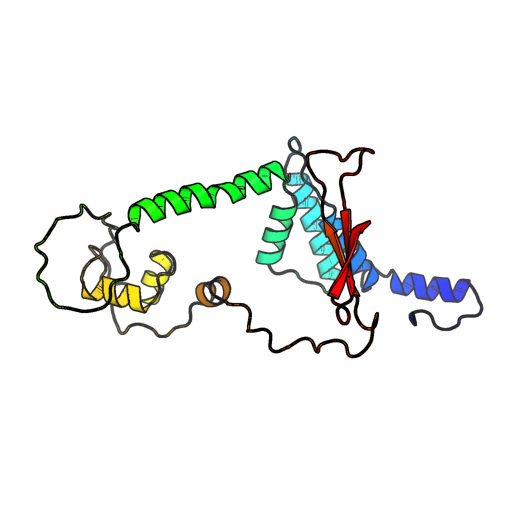M 1334 C CA . GLU A 1 175 ? -4.534 -5.635 16.048 1.00 88.94 175 GLU A CA 1
ATOM 1335 C C . GLU A 1 175 ? -5.058 -5.019 14.742 1.00 88.94 175 GLU A C 1
ATOM 1337 O O . GLU A 1 175 ? -4.279 -4.584 13.896 1.00 88.94 175 GLU A O 1
ATOM 1342 N N . THR A 1 176 ? -6.379 -4.874 14.611 1.00 87.00 176 THR A N 1
ATOM 1343 C CA . THR A 1 176 ? -7.013 -4.243 13.445 1.00 87.00 176 THR A CA 1
ATOM 1344 C C . THR A 1 176 ? -6.541 -2.803 13.252 1.00 87.00 176 THR A C 1
ATOM 1346 O O . THR A 1 176 ? -6.261 -2.390 12.126 1.00 87.00 176 THR A O 1
ATOM 1349 N N . CYS A 1 177 ? -6.401 -2.029 14.334 1.00 88.56 177 CYS A N 1
ATOM 1350 C CA . CYS A 1 177 ? -5.848 -0.676 14.265 1.00 88.56 177 CYS A CA 1
ATOM 1351 C C . CYS A 1 177 ? -4.377 -0.664 13.874 1.00 88.56 177 CYS A C 1
ATOM 1353 O O . CYS A 1 177 ? -3.982 0.192 13.091 1.00 88.56 177 CYS A O 1
ATOM 1355 N N . LEU A 1 178 ? -3.573 -1.583 14.410 1.00 86.88 178 LEU A N 1
ATOM 1356 C CA . LEU A 1 178 ? -2.160 -1.678 14.056 1.00 86.88 178 LEU A CA 1
ATOM 1357 C C . LEU A 1 178 ? -1.991 -1.956 12.565 1.00 86.88 178 LEU A C 1
ATOM 1359 O O . LEU A 1 178 ? -1.198 -1.281 11.922 1.00 86.88 178 LEU A O 1
ATOM 1363 N N . LEU A 1 179 ? -2.758 -2.897 12.014 1.00 85.75 179 LEU A N 1
ATOM 1364 C CA . LEU A 1 179 ? -2.683 -3.268 10.600 1.00 85.75 179 LEU A CA 1
ATOM 1365 C C . LEU A 1 179 ? -3.223 -2.167 9.677 1.00 85.75 179 LEU A C 1
ATOM 1367 O O . LEU A 1 179 ? -2.638 -1.904 8.631 1.00 85.75 179 LEU A O 1
ATOM 1371 N N . SER A 1 180 ? -4.314 -1.499 10.062 1.00 83.69 180 SER A N 1
ATOM 1372 C CA . SER A 1 180 ? -4.941 -0.443 9.247 1.00 83.69 180 SER A CA 1
ATOM 1373 C C . SER A 1 180 ? -4.220 0.903 9.313 1.00 83.69 180 SER A C 1
ATOM 1375 O O . SER A 1 180 ? -4.230 1.647 8.335 1.00 83.69 180 SER A O 1
ATOM 1377 N N . LYS A 1 181 ? -3.592 1.229 10.449 1.00 81.00 181 LYS A N 1
ATOM 1378 C CA . LYS A 1 181 ? -2.834 2.474 10.656 1.00 81.00 181 LYS A CA 1
ATOM 1379 C C . LYS A 1 181 ? -1.330 2.279 10.501 1.00 81.00 181 LYS A C 1
ATOM 1381 O O . LYS A 1 181 ? -0.574 3.194 10.829 1.00 81.00 181 LYS A O 1
ATOM 1386 N N . PHE A 1 182 ? -0.885 1.113 10.031 1.00 80.00 182 PHE A N 1
ATOM 1387 C CA . PHE A 1 182 ? 0.530 0.877 9.792 1.00 80.00 182 PHE A CA 1
ATOM 1388 C C . PHE A 1 182 ? 1.010 1.841 8.709 1.00 80.00 182 PHE A C 1
ATOM 1390 O O . PHE A 1 182 ? 0.645 1.731 7.538 1.00 80.00 182 PHE A O 1
ATOM 1397 N N . THR A 1 183 ? 1.823 2.815 9.098 1.00 76.81 183 THR A N 1
ATOM 1398 C CA . THR A 1 183 ? 2.534 3.642 8.136 1.00 76.81 183 THR A CA 1
ATOM 1399 C C . THR A 1 183 ? 3.727 2.847 7.630 1.00 76.81 183 THR A C 1
ATOM 1401 O O . THR A 1 183 ? 4.389 2.124 8.378 1.00 76.81 183 THR A O 1
ATOM 1404 N N . ARG A 1 184 ? 4.009 2.943 6.328 1.00 78.44 184 ARG A N 1
ATOM 1405 C CA . ARG A 1 184 ? 5.244 2.377 5.789 1.00 78.44 184 ARG A CA 1
ATOM 1406 C C . ARG A 1 184 ? 6.411 3.011 6.545 1.00 78.44 184 ARG A C 1
ATOM 1408 O O . ARG A 1 184 ? 6.459 4.236 6.658 1.00 78.44 184 ARG A O 1
ATOM 1415 N N . PHE A 1 185 ? 7.324 2.186 7.063 1.00 78.62 185 PHE A N 1
ATOM 1416 C CA . PHE A 1 185 ? 8.538 2.695 7.696 1.00 78.62 185 PHE A CA 1
ATOM 1417 C C . PHE A 1 185 ? 9.225 3.704 6.767 1.00 78.62 185 PHE A C 1
ATOM 1419 O O . PHE A 1 185 ? 9.220 3.498 5.546 1.00 78.62 185 PHE A O 1
ATOM 1426 N N . PRO A 1 186 ? 9.815 4.779 7.318 1.00 79.62 186 PRO A N 1
ATOM 1427 C CA . PRO A 1 186 ? 10.539 5.731 6.501 1.00 79.62 186 PRO A CA 1
ATOM 1428 C C . PRO A 1 186 ? 11.632 5.006 5.714 1.00 79.62 186 PRO A C 1
ATOM 1430 O O . PRO A 1 186 ? 12.319 4.113 6.221 1.00 79.62 186 PRO A O 1
ATOM 1433 N N . PHE A 1 187 ? 11.765 5.377 4.445 1.00 80.12 187 PHE A N 1
ATOM 1434 C CA . PHE A 1 187 ? 12.817 4.853 3.592 1.00 80.12 187 PHE A CA 1
ATOM 1435 C C . PHE A 1 187 ? 14.146 5.464 4.033 1.00 80.12 187 PHE A C 1
ATOM 1437 O O . PHE A 1 187 ? 14.415 6.638 3.787 1.00 80.12 187 PHE A O 1
ATOM 1444 N N . HIS A 1 188 ? 14.983 4.667 4.691 1.00 73.19 188 HIS A N 1
ATOM 1445 C CA . HIS A 1 188 ? 16.345 5.062 5.032 1.00 73.19 188 HIS A CA 1
ATOM 1446 C C . HIS A 1 188 ? 17.244 4.730 3.844 1.00 73.19 188 HIS A C 1
ATOM 1448 O O . HIS A 1 188 ? 17.849 3.665 3.770 1.00 73.19 188 HIS A O 1
ATOM 1454 N N . GLY A 1 189 ? 17.262 5.627 2.866 1.00 68.69 189 GLY A N 1
ATOM 1455 C CA . GLY A 1 189 ? 18.080 5.477 1.675 1.00 68.69 189 GLY A CA 1
ATOM 1456 C C . GLY A 1 189 ? 18.040 6.753 0.861 1.00 68.69 189 GLY A C 1
ATOM 1457 O O . GLY A 1 189 ? 17.125 6.958 0.070 1.00 68.69 189 GLY A O 1
ATOM 1458 N N . VAL A 1 190 ? 19.037 7.615 1.045 1.00 66.88 190 VAL A N 1
ATOM 1459 C CA . VAL A 1 190 ? 19.354 8.588 0.002 1.00 66.88 190 VAL A CA 1
ATOM 1460 C C . VAL A 1 190 ? 19.987 7.763 -1.110 1.00 66.88 190 VAL A C 1
ATOM 1462 O O . VAL A 1 190 ? 21.093 7.253 -0.932 1.00 66.88 190 VAL A O 1
ATOM 1465 N N . ALA A 1 191 ? 19.276 7.558 -2.221 1.00 70.19 191 ALA A N 1
ATOM 1466 C CA . ALA A 1 191 ? 19.907 7.007 -3.412 1.00 70.19 191 ALA A CA 1
ATOM 1467 C C . ALA A 1 191 ? 21.103 7.912 -3.746 1.00 70.19 191 ALA A C 1
ATOM 1469 O O . ALA A 1 191 ? 20.948 9.130 -3.868 1.00 70.19 191 ALA A O 1
ATOM 1470 N N . GLY A 1 192 ? 22.308 7.338 -3.772 1.00 74.12 192 GLY A N 1
ATOM 1471 C CA . GLY A 1 192 ? 23.514 8.095 -4.085 1.00 74.12 192 GLY A CA 1
ATOM 1472 C C . GLY A 1 192 ? 23.365 8.759 -5.450 1.00 74.12 192 GLY A C 1
ATOM 1473 O O . GLY A 1 192 ? 22.824 8.153 -6.371 1.00 74.12 192 GLY A O 1
ATOM 1474 N N . LYS A 1 193 ? 23.833 10.004 -5.578 1.00 80.94 193 LYS A N 1
ATOM 1475 C CA . LYS A 1 193 ? 23.939 10.640 -6.894 1.00 80.94 193 LYS A CA 1
ATOM 1476 C C . LYS A 1 193 ? 24.987 9.889 -7.710 1.00 80.94 193 LYS A C 1
ATOM 1478 O O . LYS A 1 193 ? 26.065 9.591 -7.186 1.00 80.94 193 LYS A O 1
ATOM 1483 N N . SER A 1 194 ? 24.674 9.623 -8.969 1.00 89.56 194 SER A N 1
ATOM 1484 C CA . SER A 1 194 ? 25.654 9.157 -9.953 1.00 89.56 194 SER A CA 1
ATOM 1485 C C . SER A 1 194 ? 26.868 10.097 -10.015 1.00 89.56 194 SER A C 1
ATOM 1487 O O . SER A 1 194 ? 26.767 11.310 -9.800 1.00 89.56 194 SER A O 1
ATOM 1489 N N . LYS A 1 195 ? 28.046 9.523 -10.255 1.00 92.12 195 LYS A N 1
ATOM 1490 C CA . LYS A 1 195 ? 29.347 10.202 -10.331 1.00 92.12 195 LYS A CA 1
ATOM 1491 C C . LYS A 1 195 ? 29.833 10.368 -11.771 1.00 92.12 195 LYS A C 1
ATOM 1493 O O . LYS A 1 195 ? 30.687 11.224 -12.002 1.00 92.12 195 LYS A O 1
ATOM 1498 N N . ALA A 1 196 ? 29.296 9.595 -12.712 1.00 91.75 196 ALA A N 1
ATOM 1499 C CA . ALA A 1 196 ? 29.614 9.672 -14.133 1.00 91.75 196 ALA A CA 1
ATOM 1500 C C . ALA A 1 196 ? 28.360 9.606 -15.023 1.00 91.75 196 ALA A C 1
ATOM 1502 O O . ALA A 1 196 ? 27.332 9.047 -14.642 1.00 91.75 196 ALA A O 1
ATOM 1503 N N . ALA A 1 197 ? 28.469 10.165 -16.233 1.00 90.81 197 ALA A N 1
ATOM 1504 C CA . ALA A 1 197 ? 27.419 10.093 -17.247 1.00 90.81 197 ALA A CA 1
ATOM 1505 C C . ALA A 1 197 ? 27.056 8.636 -17.571 1.00 90.81 197 ALA A C 1
ATOM 1507 O O . ALA A 1 197 ? 27.948 7.803 -17.741 1.00 90.81 197 ALA A O 1
ATOM 1508 N N . LEU A 1 198 ? 25.756 8.353 -17.701 1.00 89.06 198 LEU A N 1
ATOM 1509 C CA . LEU A 1 198 ? 25.185 7.037 -18.009 1.00 89.06 198 LEU A CA 1
ATOM 1510 C C . LEU A 1 198 ? 25.441 5.952 -16.949 1.00 89.06 198 LEU A C 1
ATOM 1512 O O . LEU A 1 198 ? 25.164 4.781 -17.197 1.00 89.06 198 LEU A O 1
ATOM 1516 N N . GLU A 1 199 ? 25.930 6.314 -15.759 1.00 89.81 199 GLU A N 1
ATOM 1517 C CA . GLU A 1 199 ? 26.083 5.381 -14.634 1.00 89.81 199 GLU A CA 1
ATOM 1518 C C . GLU A 1 199 ? 24.723 4.920 -14.089 1.00 89.81 199 GLU A C 1
ATOM 1520 O O . GLU A 1 199 ? 24.562 3.765 -13.697 1.00 89.81 199 GLU A O 1
ATOM 1525 N N . LEU A 1 200 ? 23.732 5.816 -14.092 1.00 89.69 200 LEU A N 1
ATOM 1526 C CA . LEU A 1 200 ? 22.358 5.529 -13.699 1.00 89.69 200 LEU A CA 1
ATOM 1527 C C . LEU A 1 200 ? 21.397 6.265 -14.632 1.00 89.69 200 LEU A C 1
ATOM 1529 O O . LEU A 1 200 ? 21.381 7.493 -14.672 1.00 89.69 200 LEU A O 1
ATOM 1533 N N . VAL A 1 201 ? 20.568 5.506 -15.345 1.00 90.38 201 VAL A N 1
ATOM 1534 C CA . VAL A 1 201 ? 19.557 6.041 -16.259 1.00 90.38 201 VAL A CA 1
ATOM 1535 C C . VAL A 1 201 ? 18.177 5.610 -15.782 1.00 90.38 201 VAL A C 1
ATOM 1537 O O . VAL A 1 201 ? 17.901 4.421 -15.631 1.00 90.38 201 VAL A O 1
ATOM 1540 N N . HIS A 1 202 ? 17.306 6.586 -15.555 1.00 90.12 202 HIS A N 1
ATOM 1541 C CA . HIS A 1 202 ? 15.901 6.376 -15.231 1.00 90.12 202 HIS A CA 1
ATOM 1542 C C . HIS A 1 202 ? 15.103 6.351 -16.529 1.00 90.12 202 HIS A C 1
ATOM 1544 O O . HIS A 1 202 ? 15.163 7.302 -17.305 1.00 90.12 202 HIS A O 1
ATOM 1550 N N . MET A 1 203 ? 14.369 5.270 -16.776 1.00 92.81 203 MET A N 1
ATOM 1551 C CA . MET A 1 203 ? 13.495 5.151 -17.941 1.00 92.81 203 MET A CA 1
ATOM 1552 C C . MET A 1 203 ? 12.064 4.917 -17.480 1.00 92.81 203 MET A C 1
ATOM 1554 O O . MET A 1 203 ? 11.831 4.045 -16.645 1.00 92.81 203 MET A O 1
ATOM 1558 N N . ASP A 1 204 ? 11.121 5.678 -18.024 1.00 93.31 204 ASP A N 1
ATOM 1559 C CA . ASP A 1 204 ? 9.700 5.538 -17.710 1.00 93.31 204 ASP A CA 1
ATOM 1560 C C . ASP A 1 204 ? 8.849 5.646 -18.975 1.00 93.31 204 ASP A C 1
ATOM 1562 O O . ASP A 1 204 ? 9.088 6.504 -19.829 1.00 93.31 204 ASP A O 1
ATOM 1566 N N . LEU A 1 205 ? 7.862 4.762 -19.102 1.00 93.88 205 LEU A N 1
ATOM 1567 C CA . LEU A 1 205 ? 6.933 4.744 -20.225 1.00 93.88 205 LEU A CA 1
ATOM 1568 C C . LEU A 1 205 ? 5.615 5.357 -19.774 1.00 93.88 205 LEU A C 1
ATOM 1570 O O . LEU A 1 205 ? 4.886 4.779 -18.970 1.00 93.88 205 LEU A O 1
ATOM 1574 N N . VAL A 1 206 ? 5.274 6.501 -20.350 1.00 91.06 206 VAL A N 1
ATOM 1575 C CA . VAL A 1 206 ? 4.072 7.233 -19.969 1.00 91.06 206 VAL A CA 1
ATOM 1576 C C . VAL A 1 206 ? 2.972 6.954 -20.987 1.00 91.06 206 VAL A C 1
ATOM 1578 O O . VAL A 1 206 ? 3.161 7.170 -22.183 1.00 91.06 206 VAL A O 1
ATOM 1581 N N . GLY A 1 207 ? 1.820 6.465 -20.527 1.00 90.69 207 GLY A N 1
ATOM 1582 C CA . GLY A 1 207 ? 0.636 6.207 -21.353 1.00 90.69 207 GLY A CA 1
ATOM 1583 C C . GLY A 1 207 ? -0.182 5.000 -20.866 1.00 90.69 207 GLY A C 1
ATOM 1584 O O . GLY A 1 207 ? 0.161 4.406 -19.844 1.00 90.69 207 GLY A O 1
ATOM 1585 N N . PRO A 1 208 ? -1.255 4.601 -21.579 1.00 88.19 208 PRO A N 1
ATOM 1586 C CA . PRO A 1 208 ? -1.738 5.149 -22.847 1.00 88.19 208 PRO A CA 1
ATOM 1587 C C . PRO A 1 208 ? -2.460 6.491 -22.685 1.00 88.19 208 PRO A C 1
ATOM 1589 O O . PRO A 1 208 ? -3.338 6.639 -21.838 1.00 88.19 208 PRO A O 1
ATOM 1592 N N . PHE A 1 209 ? -2.147 7.453 -23.548 1.00 90.00 209 PHE A N 1
ATOM 1593 C CA . PHE A 1 209 ? -2.896 8.702 -23.634 1.00 90.00 209 PHE A CA 1
ATOM 1594 C C . PHE A 1 209 ? -4.221 8.510 -24.387 1.00 90.00 209 PHE A C 1
ATOM 1596 O O . PHE A 1 209 ? -4.273 7.753 -25.363 1.00 90.00 209 PHE A O 1
ATOM 1603 N N . PRO A 1 210 ? -5.296 9.206 -23.967 1.00 86.00 210 PRO A N 1
ATOM 1604 C CA . PRO A 1 210 ? -6.601 9.109 -24.620 1.00 86.00 210 PRO A CA 1
ATOM 1605 C C . PRO A 1 210 ? -6.595 9.729 -26.023 1.00 86.00 210 PRO A C 1
ATOM 1607 O O . PRO A 1 210 ? -7.341 9.295 -26.898 1.00 86.00 210 PRO A O 1
ATOM 1610 N N . VAL A 1 211 ? -5.740 10.728 -26.247 1.00 89.94 211 VAL A N 1
ATOM 1611 C CA . VAL A 1 211 ? -5.545 11.373 -27.545 1.00 89.94 211 VAL A CA 1
ATOM 1612 C C . VAL A 1 211 ? -4.284 10.805 -28.178 1.00 89.94 211 VAL A C 1
ATOM 1614 O O . VAL A 1 211 ? -3.229 10.771 -27.547 1.00 89.94 211 VAL A O 1
ATOM 1617 N N . GLN A 1 212 ? -4.406 10.360 -29.426 1.00 90.81 212 GLN A N 1
ATOM 1618 C CA . GLN A 1 212 ? -3.261 9.910 -30.205 1.00 90.81 212 GLN A CA 1
ATOM 1619 C C . GLN A 1 212 ? -2.429 11.110 -30.650 1.00 90.81 212 GLN A C 1
ATOM 1621 O O . GLN A 1 212 ? -2.971 12.154 -31.022 1.00 90.81 212 GLN A O 1
ATOM 1626 N N . GLY A 1 213 ? -1.112 10.948 -30.641 1.00 84.94 213 GLY A N 1
ATOM 1627 C CA . GLY A 1 213 ? -0.215 11.906 -31.256 1.00 84.94 213 GLY A CA 1
ATOM 1628 C C . GLY A 1 213 ? -0.288 11.863 -32.788 1.00 84.94 213 GLY A C 1
ATOM 1629 O O . GLY A 1 213 ? -1.105 11.161 -33.391 1.00 84.94 213 GLY A O 1
ATOM 1630 N N . ARG A 1 214 ? 0.558 12.654 -33.448 1.00 86.94 214 ARG A N 1
ATOM 1631 C CA . ARG A 1 214 ? 0.424 12.956 -34.886 1.00 86.94 214 ARG A CA 1
ATOM 1632 C C . ARG A 1 214 ? 0.610 11.735 -35.789 1.00 86.94 214 ARG A C 1
ATOM 1634 O O . ARG A 1 214 ? 0.148 11.767 -36.925 1.00 86.94 214 ARG A O 1
ATOM 1641 N N . LYS A 1 215 ? 1.289 10.689 -35.318 1.00 88.31 215 LYS A N 1
ATOM 1642 C CA . LYS A 1 215 ? 1.540 9.437 -36.047 1.00 88.31 215 LYS A CA 1
ATOM 1643 C C . LYS A 1 215 ? 0.825 8.237 -35.414 1.00 88.31 215 LYS A C 1
ATOM 1645 O O . LYS A 1 215 ? 1.152 7.099 -35.742 1.00 88.31 215 LYS A O 1
ATOM 1650 N N . GLY A 1 216 ? -0.155 8.470 -34.538 1.00 88.00 216 GLY A N 1
ATOM 1651 C CA . GLY A 1 216 ? -0.885 7.405 -33.843 1.00 88.00 216 GLY A CA 1
ATOM 1652 C C . GLY A 1 216 ? -0.222 6.928 -32.546 1.00 88.00 216 GLY A C 1
ATOM 1653 O O . GLY A 1 216 ? -0.686 5.960 -31.942 1.00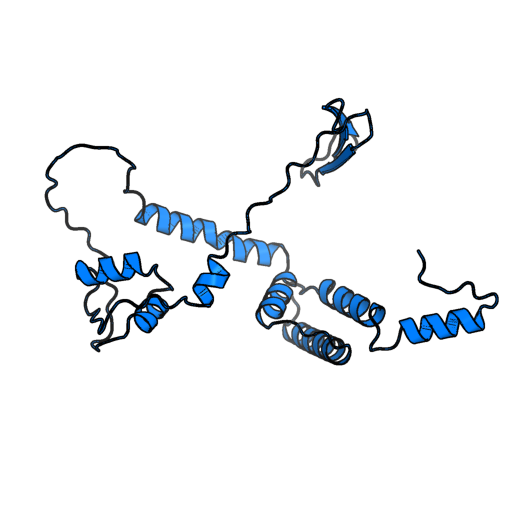 88.00 216 GLY A O 1
ATOM 1654 N N . GLU A 1 217 ? 0.850 7.585 -32.095 1.00 89.19 217 GLU A N 1
ATOM 1655 C CA . GLU A 1 217 ? 1.505 7.290 -30.824 1.00 89.19 217 GLU A CA 1
ATOM 1656 C C . GLU A 1 217 ? 0.550 7.505 -29.640 1.00 89.19 217 GLU A C 1
ATOM 1658 O O . GLU A 1 217 ? -0.197 8.481 -29.583 1.00 89.19 217 GLU A O 1
ATOM 1663 N N . ARG A 1 218 ? 0.562 6.573 -28.684 1.00 91.19 218 ARG A N 1
ATOM 1664 C CA . ARG A 1 218 ? -0.225 6.658 -27.437 1.00 91.19 218 ARG A CA 1
ATOM 1665 C C . ARG A 1 218 ? 0.632 6.620 -26.184 1.00 91.19 218 ARG A C 1
ATOM 1667 O O . ARG A 1 218 ? 0.097 6.697 -25.085 1.00 91.19 218 ARG A O 1
ATOM 1674 N N . TYR A 1 219 ? 1.936 6.493 -26.351 1.00 90.62 219 TYR A N 1
ATOM 1675 C CA . TYR A 1 219 ? 2.902 6.426 -25.273 1.00 90.62 219 TYR A CA 1
ATOM 1676 C C . TYR A 1 219 ? 4.087 7.307 -25.647 1.00 90.62 219 TYR A C 1
ATOM 1678 O O . TYR A 1 219 ? 4.374 7.451 -26.835 1.00 90.62 219 TYR A O 1
ATOM 1686 N N . PHE A 1 220 ? 4.772 7.858 -24.653 1.00 89.69 220 PHE A N 1
ATOM 1687 C CA . PHE A 1 220 ? 6.109 8.414 -24.841 1.00 89.69 220 PHE A CA 1
ATOM 1688 C C . PHE A 1 220 ? 7.059 7.799 -23.822 1.00 89.69 220 PHE A C 1
ATOM 1690 O O . PHE A 1 220 ? 6.678 7.548 -22.674 1.00 89.69 220 PHE A O 1
ATOM 1697 N N . LEU A 1 221 ? 8.290 7.538 -24.247 1.00 91.25 221 LEU A N 1
ATOM 1698 C CA . LEU A 1 221 ? 9.345 7.040 -23.379 1.00 91.25 221 LEU A CA 1
ATOM 1699 C C . LEU A 1 221 ? 10.168 8.225 -22.874 1.00 91.25 221 LEU A C 1
ATOM 1701 O O . LEU A 1 221 ? 10.682 9.021 -23.660 1.00 91.25 221 LEU A O 1
ATOM 1705 N N . THR A 1 222 ? 10.313 8.332 -21.558 1.00 90.06 222 THR A N 1
ATOM 1706 C CA . THR A 1 222 ? 11.225 9.285 -20.922 1.00 90.06 222 THR A CA 1
ATOM 1707 C C . THR A 1 222 ? 12.495 8.557 -20.538 1.00 90.06 222 THR A C 1
ATOM 1709 O O . THR A 1 222 ? 12.432 7.542 -19.851 1.00 90.06 222 THR A O 1
ATOM 1712 N N . ILE A 1 223 ? 13.642 9.081 -20.955 1.00 92.06 223 ILE A N 1
ATOM 1713 C CA . ILE A 1 223 ? 14.965 8.580 -20.588 1.00 92.06 223 ILE A CA 1
ATOM 1714 C C . ILE A 1 223 ? 15.703 9.727 -19.904 1.00 92.06 223 ILE A C 1
ATOM 1716 O O . ILE A 1 223 ? 15.925 10.764 -20.520 1.00 92.06 223 ILE A O 1
ATOM 1720 N N . VAL A 1 224 ? 16.084 9.564 -18.641 1.00 91.75 224 VAL A N 1
ATOM 1721 C CA . VAL A 1 224 ? 16.781 10.592 -17.860 1.00 91.75 224 VAL A CA 1
ATOM 1722 C C . VAL A 1 224 ? 18.082 10.033 -17.317 1.00 91.75 224 VAL A C 1
ATOM 1724 O O . VAL A 1 224 ? 18.076 9.093 -16.525 1.00 91.75 224 VAL A O 1
ATOM 1727 N N . ASP A 1 225 ? 19.199 10.642 -17.694 1.00 92.19 225 ASP A N 1
ATOM 1728 C CA . ASP A 1 225 ? 20.485 10.354 -17.063 1.00 92.19 225 ASP A CA 1
ATOM 1729 C C . ASP A 1 225 ? 20.573 11.054 -15.698 1.00 92.19 225 ASP A C 1
ATOM 1731 O O . ASP A 1 225 ? 20.350 12.263 -15.586 1.00 92.19 225 ASP A O 1
ATOM 1735 N N . ASP A 1 226 ? 20.891 10.310 -14.638 1.00 90.81 226 ASP A N 1
ATOM 1736 C CA . ASP A 1 226 ? 20.925 10.847 -13.275 1.00 90.81 226 ASP A CA 1
ATOM 1737 C C . ASP A 1 226 ? 22.069 11.856 -13.067 1.00 90.81 226 ASP A C 1
ATOM 1739 O O . ASP A 1 226 ? 21.916 12.788 -12.267 1.00 90.81 226 ASP A O 1
ATOM 1743 N N . TRP A 1 227 ? 23.178 11.705 -13.804 1.00 91.31 227 TRP A N 1
ATOM 1744 C CA . TRP A 1 227 ? 24.376 12.533 -13.639 1.00 91.31 227 TRP A CA 1
ATOM 1745 C C . TRP A 1 227 ? 24.224 13.867 -14.361 1.00 91.31 227 TRP A C 1
ATOM 1747 O O . TRP A 1 227 ? 24.299 14.931 -13.745 1.00 91.31 227 TRP A O 1
ATOM 1757 N N . SER A 1 228 ? 23.959 13.817 -15.666 1.00 89.94 228 SER A N 1
ATOM 1758 C CA . SER A 1 228 ? 23.829 15.005 -16.512 1.00 89.94 228 SER A CA 1
ATOM 1759 C C . SER A 1 228 ? 22.469 15.690 -16.395 1.00 89.94 228 SER A C 1
ATOM 1761 O O . SER A 1 228 ? 22.333 16.833 -16.828 1.00 89.94 228 SER A O 1
ATOM 1763 N N . ARG A 1 229 ? 21.455 15.009 -15.836 1.00 86.38 229 ARG A N 1
ATOM 1764 C CA . ARG A 1 229 ? 20.044 15.443 -15.835 1.00 86.38 229 ARG A CA 1
ATOM 1765 C C . ARG A 1 229 ? 19.491 15.701 -17.239 1.00 86.38 229 ARG A C 1
ATOM 1767 O O . ARG A 1 229 ? 18.478 16.385 -17.382 1.00 86.38 229 ARG A O 1
ATOM 1774 N N . LEU A 1 230 ? 20.135 15.151 -18.269 1.00 88.62 230 LEU A N 1
ATOM 1775 C CA . LEU A 1 230 ? 19.643 15.229 -19.635 1.00 88.62 230 LEU A CA 1
ATOM 1776 C C . LEU A 1 230 ? 18.413 14.344 -19.785 1.00 88.62 230 LEU A C 1
ATOM 1778 O O . LEU A 1 230 ? 18.413 13.183 -19.374 1.00 88.62 230 LEU A O 1
ATOM 1782 N N . ILE A 1 231 ? 17.377 14.923 -20.386 1.00 84.94 231 ILE A N 1
ATOM 1783 C CA . ILE A 1 231 ? 16.108 14.261 -20.654 1.00 84.94 231 ILE A CA 1
ATOM 1784 C C . ILE A 1 231 ? 16.039 13.980 -22.154 1.00 84.94 231 ILE A C 1
ATOM 1786 O O . ILE A 1 231 ? 16.034 14.898 -22.974 1.00 84.94 231 ILE A O 1
ATOM 1790 N N . GLY A 1 232 ? 16.003 12.700 -22.501 1.00 77.62 232 GLY A N 1
ATOM 1791 C CA . GLY A 1 232 ? 15.628 12.206 -23.815 1.00 77.62 232 GLY A CA 1
ATOM 1792 C C . GLY A 1 232 ? 14.149 11.831 -23.834 1.00 77.62 232 GLY A C 1
ATOM 1793 O O . GLY A 1 232 ? 13.637 11.230 -22.888 1.00 77.62 232 GLY A O 1
ATOM 1794 N N . HIS A 1 233 ? 13.477 12.165 -24.931 1.00 74.06 233 HIS A N 1
ATOM 1795 C CA . HIS A 1 233 ? 12.121 11.711 -25.222 1.00 74.06 233 HIS A CA 1
ATOM 1796 C C . HIS A 1 233 ? 12.142 10.926 -26.534 1.00 74.06 233 HIS A C 1
ATOM 1798 O O . HIS A 1 233 ? 12.782 11.370 -27.493 1.00 74.06 233 HIS A O 1
ATOM 1804 N N . ALA A 1 234 ? 11.465 9.779 -26.564 1.00 63.12 234 ALA A N 1
ATOM 1805 C CA . ALA A 1 234 ? 11.307 8.932 -27.746 1.00 63.12 234 ALA A CA 1
ATOM 1806 C C . ALA A 1 234 ? 9.845 8.515 -27.938 1.00 63.12 234 ALA A C 1
ATOM 1808 O O . ALA A 1 234 ? 9.148 8.298 -26.915 1.00 63.12 234 ALA A O 1
#

Solvent-accessible surface area (backbone atoms only — not comparable to full-atom values): 14661 Å² total; per-residue (Å²): 141,82,90,66,77,97,58,100,43,71,73,61,48,50,51,54,52,48,58,46,56,31,73,62,22,74,55,34,43,52,51,51,53,49,52,63,68,67,51,66,51,57,99,86,57,75,66,61,68,56,53,53,51,50,51,53,49,51,51,51,32,43,73,36,71,46,82,77,58,70,70,58,53,52,54,53,56,57,69,21,44,45,69,68,59,45,47,57,68,65,52,49,56,59,60,55,48,51,55,50,45,68,73,58,70,78,77,76,90,73,83,84,84,88,78,92,78,82,90,74,89,71,90,66,88,74,62,76,47,73,88,52,81,37,48,52,68,60,50,28,57,74,61,72,62,47,55,67,73,56,53,52,49,39,54,75,67,58,72,40,54,51,64,42,70,52,85,72,85,70,88,72,80,52,64,71,54,51,68,72,66,58,69,80,75,82,82,90,66,82,78,76,79,48,90,45,77,75,72,40,69,52,74,49,78,49,67,79,47,95,64,60,47,101,86,66,44,35,60,42,38,41,39,32,29,61,46,75,65,49,76,47,78,92

Secondary structure (DSSP, 8-state):
---S---SSHHHHHHHHHHHTSTTSHHHHHHHHHHHHH----TTS-HHHHHHHHHHHHHHHHHTT----HHHHHHHHHTTS-HHHHHHHHHHHHHHHHHHHHHHTT------------------------SS-EEHHHHHHHTTS--HHHHHHHHHTT-STT--EESPPP----HHHHHHS-PPPP----PPPPSSTTSSEEEEEE---SS--TTS---EEEEEETTT--EEE-